Protein AF-A0ABD2MH07-F1 (afdb_monomer)

Nearest PDB structures (foldseek):
  4yvq-assembly1_A-2  TM=5.533E-01  e=3.597E-01  Arabidopsis thaliana

Secondary structure (DSSP, 8-state):
---SHHHHHHHHHHHHHHHHHHHHHHHHGGG--HHHHHHHHHHHHHHHHHHHHHHHHHTS------B---PPPPP---SSHHHHHHHHHHHHHHHHHHHHHTTBPP-TTS-------S-TT------S-EEETTEEE-TT--THHHHHHHHHHHHHHHHHHHHHHTTS-HHHHHHH-

Radius of gyration: 25.13 Å; Cα contacts (8 Å, |Δi|>4): 94; chains: 1; bounding box: 77×39×54 Å

pLDDT: mean 71.83, std 14.76, range [34.78, 92.38]

Structure (mmCIF, N/CA/C/O backbone):
data_AF-A0ABD2MH07-F1
#
_entry.id   AF-A0ABD2MH07-F1
#
loop_
_atom_site.group_PDB
_atom_site.id
_atom_site.type_symbol
_atom_site.label_atom_id
_atom_site.label_alt_id
_atom_site.label_comp_id
_atom_site.label_asym_id
_atom_site.label_entity_id
_atom_site.label_seq_id
_atom_site.pdbx_PDB_ins_code
_atom_site.Cartn_x
_atom_site.Cartn_y
_atom_site.Cartn_z
_atom_site.occupancy
_atom_site.B_iso_or_equiv
_atom_site.auth_seq_id
_atom_site.auth_comp_id
_atom_site.auth_asym_id
_atom_site.auth_atom_id
_atom_site.pdbx_PDB_model_num
ATOM 1 N N . MET A 1 1 ? 45.585 -10.584 -4.799 1.00 37.97 1 MET A N 1
ATOM 2 C CA . MET A 1 1 ? 45.114 -9.178 -4.789 1.00 37.97 1 MET A CA 1
ATOM 3 C C . MET A 1 1 ? 43.695 -9.081 -4.204 1.00 37.97 1 MET A C 1
ATOM 5 O O . MET A 1 1 ? 42.749 -8.819 -4.929 1.00 37.97 1 MET A O 1
ATOM 9 N N . GLN A 1 2 ? 43.514 -9.309 -2.897 1.00 37.41 2 GLN A N 1
ATOM 10 C CA . GLN A 1 2 ? 42.199 -9.257 -2.230 1.00 37.41 2 GLN A CA 1
ATOM 11 C C . GLN A 1 2 ? 42.256 -8.316 -1.019 1.00 37.41 2 GLN A C 1
ATOM 13 O O . GLN A 1 2 ? 42.339 -8.758 0.122 1.00 37.41 2 GLN A O 1
ATOM 18 N N . LYS A 1 3 ? 42.275 -6.997 -1.247 1.00 40.50 3 LYS A N 1
ATOM 19 C CA . LYS A 1 3 ? 42.169 -6.022 -0.142 1.00 40.50 3 LYS A CA 1
ATOM 20 C C . LYS A 1 3 ? 41.460 -4.714 -0.507 1.00 40.50 3 LYS A C 1
ATOM 22 O O . LYS A 1 3 ? 41.656 -3.711 0.164 1.00 40.50 3 LYS A O 1
ATOM 27 N N . GLN A 1 4 ? 40.619 -4.721 -1.545 1.00 34.78 4 GLN A N 1
ATOM 28 C CA . GLN A 1 4 ? 39.936 -3.506 -2.022 1.00 34.78 4 GLN A CA 1
ATOM 29 C C . GLN A 1 4 ? 38.402 -3.547 -1.872 1.00 34.78 4 GLN A C 1
ATOM 31 O O . GLN A 1 4 ? 37.761 -2.504 -1.891 1.00 34.78 4 GLN A O 1
ATOM 36 N N . ALA A 1 5 ? 37.803 -4.719 -1.607 1.00 43.06 5 ALA A N 1
ATOM 37 C CA . ALA A 1 5 ? 36.346 -4.876 -1.475 1.00 43.06 5 ALA A CA 1
ATOM 38 C C . ALA A 1 5 ? 35.774 -4.565 -0.073 1.00 43.06 5 ALA A C 1
ATOM 40 O O . ALA A 1 5 ? 34.561 -4.421 0.066 1.00 43.06 5 ALA A O 1
ATOM 41 N N . SER A 1 6 ? 36.607 -4.459 0.972 1.00 47.00 6 SER A N 1
ATOM 42 C CA . SER A 1 6 ? 36.137 -4.084 2.322 1.00 47.00 6 SER A CA 1
ATOM 43 C C . SER A 1 6 ? 36.009 -2.571 2.516 1.00 47.00 6 SER A C 1
ATOM 45 O O . SER A 1 6 ? 35.229 -2.134 3.356 1.00 47.00 6 SER A O 1
ATOM 47 N N . SER A 1 7 ? 36.730 -1.767 1.727 1.00 50.78 7 SER A N 1
ATOM 48 C CA . SER A 1 7 ? 36.723 -0.303 1.851 1.00 50.78 7 SER A CA 1
ATOM 49 C C . SER A 1 7 ? 35.447 0.329 1.276 1.00 50.78 7 SER A C 1
ATOM 51 O O . SER A 1 7 ? 34.904 1.252 1.875 1.00 50.78 7 SER A O 1
ATOM 53 N N . SER A 1 8 ? 34.895 -0.212 0.183 1.00 60.81 8 SER A N 1
ATOM 54 C CA . SER A 1 8 ? 33.653 0.290 -0.428 1.00 60.81 8 SER A CA 1
ATOM 55 C C . SER A 1 8 ? 32.396 -0.057 0.379 1.00 60.81 8 SER A C 1
ATOM 57 O O . SER A 1 8 ? 31.489 0.762 0.484 1.00 60.81 8 SER A O 1
ATOM 59 N N . LYS A 1 9 ? 32.353 -1.240 1.005 1.00 64.31 9 LYS A N 1
ATOM 60 C CA . LYS A 1 9 ? 31.200 -1.694 1.806 1.00 64.31 9 LYS A CA 1
ATOM 61 C C . LYS A 1 9 ? 30.994 -0.834 3.052 1.00 64.31 9 LYS A C 1
ATOM 63 O O . LYS A 1 9 ? 29.887 -0.369 3.300 1.00 64.31 9 LYS A O 1
ATOM 68 N N . ALA A 1 10 ? 32.069 -0.586 3.801 1.00 64.81 10 ALA A N 1
ATOM 69 C CA . ALA A 1 10 ? 32.032 0.278 4.980 1.00 64.81 10 ALA A CA 1
ATOM 70 C C . ALA A 1 10 ? 31.662 1.726 4.616 1.00 64.81 10 ALA A C 1
ATOM 72 O O . ALA A 1 10 ? 30.908 2.375 5.338 1.00 64.81 10 ALA A O 1
ATOM 73 N N . LEU A 1 11 ? 32.132 2.202 3.457 1.00 68.94 11 LEU A N 1
ATOM 74 C CA . LEU A 1 11 ? 31.811 3.532 2.944 1.00 68.94 11 LEU A CA 1
ATOM 75 C C . LEU A 1 11 ? 30.308 3.704 2.681 1.00 68.94 11 LEU A C 1
ATOM 77 O O . LEU A 1 11 ? 29.743 4.741 3.019 1.00 68.94 11 LEU A O 1
ATOM 81 N N . TRP A 1 12 ? 29.647 2.707 2.086 1.00 67.75 12 TRP A N 1
ATOM 82 C CA . TRP A 1 12 ? 28.212 2.787 1.786 1.00 67.75 12 TRP A CA 1
ATOM 83 C C . TRP A 1 12 ? 27.340 2.663 3.030 1.00 67.75 12 TRP A C 1
ATOM 85 O O . TRP A 1 12 ? 26.340 3.368 3.121 1.00 67.75 12 TRP A O 1
ATOM 95 N N . ILE A 1 13 ? 27.747 1.830 3.996 1.00 69.06 13 ILE A N 1
ATOM 96 C CA . ILE A 1 13 ? 27.079 1.736 5.301 1.00 69.06 13 ILE A CA 1
ATOM 97 C C . ILE A 1 13 ? 27.043 3.123 5.943 1.00 69.06 13 ILE A C 1
ATOM 99 O O . ILE A 1 13 ? 25.965 3.637 6.215 1.00 69.06 13 ILE A O 1
ATOM 103 N N . TYR A 1 14 ? 28.196 3.787 6.042 1.00 70.94 14 TYR A N 1
ATOM 104 C CA . TYR A 1 14 ? 28.281 5.132 6.611 1.00 70.94 14 TYR A CA 1
ATOM 105 C C . TYR A 1 14 ? 27.480 6.180 5.818 1.00 70.94 14 TYR A C 1
ATOM 107 O O . TYR A 1 14 ? 26.858 7.071 6.397 1.00 70.94 14 TYR A O 1
ATOM 115 N N . LYS A 1 15 ? 27.471 6.070 4.482 1.00 82.56 15 LYS A N 1
ATOM 116 C CA . LYS A 1 15 ? 26.771 7.009 3.590 1.00 82.56 15 LYS A CA 1
ATOM 117 C C . LYS A 1 15 ? 25.242 6.908 3.681 1.00 82.56 15 LYS A C 1
ATOM 119 O O . LYS A 1 15 ? 24.571 7.889 3.383 1.00 82.56 15 LYS A O 1
ATOM 124 N N . ILE A 1 16 ? 24.703 5.751 4.069 1.00 82.44 16 ILE A N 1
ATOM 125 C CA . ILE A 1 16 ? 23.255 5.499 4.189 1.00 82.44 16 ILE A CA 1
ATOM 126 C C . ILE A 1 16 ? 22.783 5.631 5.642 1.00 82.44 16 ILE A C 1
ATOM 128 O O . ILE A 1 16 ? 21.688 6.127 5.889 1.00 82.44 16 ILE A O 1
ATOM 132 N N . GLU A 1 17 ? 23.611 5.229 6.605 1.00 83.00 17 GLU A N 1
ATOM 133 C CA . GLU A 1 17 ? 23.288 5.267 8.033 1.00 83.00 17 GLU A CA 1
ATOM 134 C C . GLU A 1 17 ? 22.998 6.690 8.522 1.00 83.00 17 GLU A C 1
ATOM 136 O O . GLU A 1 17 ? 21.993 6.913 9.191 1.00 83.00 17 GLU A O 1
ATOM 141 N N . LYS A 1 18 ? 23.822 7.670 8.130 1.00 83.75 18 LYS A N 1
ATOM 142 C CA . LYS A 1 18 ? 23.646 9.071 8.540 1.00 83.75 18 LYS A CA 1
ATOM 143 C C . LYS A 1 18 ? 22.309 9.696 8.124 1.00 83.75 18 LYS A C 1
ATOM 145 O O . LYS A 1 18 ? 21.582 10.118 9.018 1.00 83.75 18 LYS A O 1
ATOM 150 N N . PRO A 1 19 ? 21.949 9.745 6.827 1.00 88.25 19 PRO A N 1
ATOM 151 C CA . PRO A 1 19 ? 20.682 10.351 6.419 1.00 88.25 19 PRO A CA 1
ATOM 152 C C . PRO A 1 19 ? 19.470 9.581 6.957 1.00 88.25 19 PRO A C 1
ATOM 154 O O . PRO A 1 19 ? 18.409 10.164 7.153 1.00 88.25 19 PRO A O 1
ATOM 157 N N . PHE A 1 20 ? 19.612 8.277 7.216 1.00 86.75 20 PHE A N 1
ATOM 158 C CA . PHE A 1 20 ? 18.555 7.484 7.833 1.00 86.75 20 PHE A CA 1
ATOM 159 C C . PHE A 1 20 ? 18.329 7.871 9.299 1.00 86.75 20 PHE A C 1
ATOM 161 O O . PHE A 1 20 ? 17.191 8.120 9.687 1.00 86.75 20 PHE A O 1
ATOM 168 N N . LEU A 1 21 ? 19.392 7.954 10.103 1.00 86.38 21 LEU A N 1
ATOM 169 C CA . LEU A 1 21 ? 19.280 8.354 11.508 1.00 86.38 21 LEU A CA 1
ATOM 170 C C . LEU A 1 21 ? 18.780 9.794 11.647 1.00 86.38 21 LEU A C 1
ATOM 172 O O . LEU A 1 21 ? 17.901 10.040 12.462 1.00 86.38 21 LEU A O 1
ATOM 176 N N . GLU A 1 22 ? 19.246 10.707 10.795 1.00 88.62 22 GLU A N 1
ATOM 177 C CA . GLU A 1 22 ? 18.773 12.097 10.754 1.00 88.62 22 GLU A CA 1
ATOM 178 C C . GLU A 1 22 ? 17.274 12.187 10.411 1.00 88.62 22 GLU A C 1
ATOM 180 O O . GLU A 1 22 ? 16.519 12.930 11.043 1.00 88.62 22 GLU A O 1
ATOM 185 N N . ALA A 1 23 ? 16.804 11.381 9.452 1.00 88.06 23 ALA A N 1
ATOM 186 C CA . ALA A 1 23 ? 15.383 11.309 9.115 1.00 88.06 23 ALA A CA 1
ATOM 187 C C . ALA A 1 23 ? 14.541 10.741 10.272 1.00 88.06 23 ALA A C 1
ATOM 189 O O . ALA A 1 23 ? 13.434 11.220 10.531 1.00 88.06 23 ALA A O 1
ATOM 190 N N . VAL A 1 24 ? 15.058 9.735 10.981 1.00 87.69 24 VAL A N 1
ATOM 191 C CA . VAL A 1 24 ? 14.401 9.130 12.150 1.00 87.69 24 VAL A CA 1
ATOM 192 C C . VAL A 1 24 ? 14.344 10.124 13.311 1.00 87.69 24 VAL A C 1
ATOM 194 O O . VAL A 1 24 ? 13.278 10.302 13.896 1.00 87.69 24 VAL A O 1
ATOM 197 N N . GLU A 1 25 ? 15.440 10.819 13.602 1.00 89.94 25 GLU A N 1
ATOM 198 C CA . GLU A 1 25 ? 15.510 11.865 14.626 1.00 89.94 25 GLU A CA 1
ATOM 199 C C . GLU A 1 25 ? 14.514 12.994 14.333 1.00 89.94 25 GLU A C 1
ATOM 201 O O . GLU A 1 25 ? 13.696 13.334 15.186 1.00 89.94 25 GLU A O 1
ATOM 206 N N . THR A 1 26 ? 14.476 13.477 13.087 1.00 89.12 26 THR A N 1
ATOM 207 C CA . THR A 1 26 ? 13.513 14.503 12.648 1.00 89.12 26 THR A CA 1
ATOM 208 C C . THR A 1 26 ? 12.059 14.036 12.797 1.00 89.12 26 THR A C 1
ATOM 210 O O . THR A 1 26 ? 11.182 14.823 13.145 1.00 89.12 26 THR A O 1
ATOM 213 N N . THR A 1 27 ? 11.783 12.753 12.545 1.00 89.12 27 THR A N 1
ATOM 214 C CA . THR A 1 27 ? 10.419 12.198 12.603 1.00 89.12 27 THR A CA 1
ATOM 215 C C . THR A 1 27 ? 9.952 11.946 14.037 1.00 89.12 27 THR A C 1
ATOM 217 O O . THR A 1 27 ? 8.767 12.098 14.338 1.00 89.12 27 THR A O 1
ATOM 220 N N . LEU A 1 28 ? 10.859 11.528 14.923 1.00 85.56 28 LEU A N 1
ATOM 221 C CA . LEU A 1 28 ? 10.535 11.204 16.312 1.00 85.56 28 LEU A CA 1
ATOM 222 C C . LEU A 1 28 ? 10.653 12.404 17.261 1.00 85.56 28 LEU A C 1
ATOM 224 O O . LEU A 1 28 ? 9.995 12.377 18.306 1.00 85.56 28 LEU A O 1
ATOM 228 N N . GLY A 1 29 ? 11.419 13.443 16.911 1.00 86.88 29 GLY A N 1
ATOM 229 C CA . GLY A 1 29 ? 11.591 14.656 17.717 1.00 86.88 29 GLY A CA 1
ATOM 230 C C . GLY A 1 29 ? 11.952 14.323 19.167 1.00 86.88 29 GLY A C 1
ATOM 231 O O . GLY A 1 29 ? 12.871 13.549 19.420 1.00 86.88 29 GLY A O 1
ATOM 232 N N . ASP A 1 30 ? 11.152 14.804 20.122 1.00 84.88 30 ASP A N 1
ATOM 233 C CA . ASP A 1 30 ? 11.336 14.574 21.568 1.00 84.88 30 ASP A CA 1
ATOM 234 C C . ASP A 1 30 ? 11.283 13.092 22.001 1.00 84.88 30 ASP A C 1
ATOM 236 O O . ASP A 1 30 ? 11.628 12.753 23.134 1.00 84.88 30 ASP A O 1
ATOM 240 N N . ARG A 1 31 ? 10.831 12.180 21.127 1.00 83.69 31 ARG A N 1
ATOM 241 C CA . ARG A 1 31 ? 10.813 10.725 21.386 1.00 83.69 31 ARG A CA 1
ATOM 242 C C . ARG A 1 31 ? 12.122 10.039 21.000 1.00 83.69 31 ARG A C 1
ATOM 244 O O . ARG A 1 31 ? 12.270 8.835 21.235 1.00 83.69 31 ARG A O 1
ATOM 251 N N . TYR A 1 32 ? 13.048 10.770 20.387 1.00 87.81 32 TYR A N 1
ATOM 252 C CA . TYR A 1 32 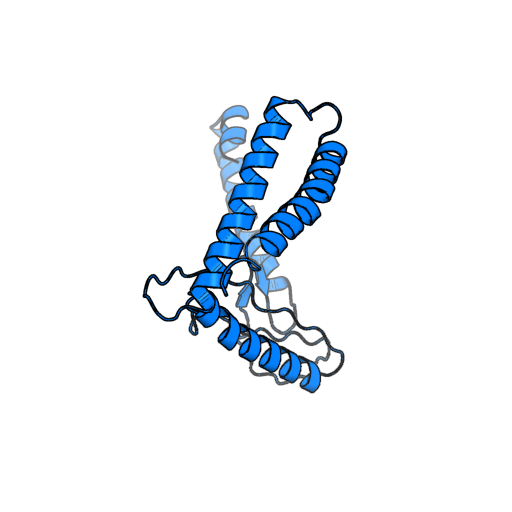? 14.366 10.265 20.048 1.00 87.81 32 TYR A CA 1
ATOM 253 C C . TYR A 1 32 ? 15.241 10.246 21.306 1.00 87.81 32 TYR A C 1
ATOM 255 O O . TYR A 1 32 ? 15.688 11.271 21.808 1.00 87.81 32 TYR A O 1
ATOM 263 N N . THR A 1 33 ? 15.434 9.050 21.857 1.00 90.75 33 THR A N 1
ATOM 264 C CA . THR A 1 33 ? 16.284 8.810 23.031 1.00 90.75 33 THR A CA 1
ATOM 265 C C . THR A 1 33 ? 17.503 7.990 22.625 1.00 90.75 33 THR A C 1
ATOM 267 O O . THR A 1 33 ? 17.463 7.279 21.623 1.00 90.75 33 THR A O 1
ATOM 270 N N . GLU A 1 34 ? 18.566 8.009 23.428 1.00 87.75 34 GLU A N 1
ATOM 271 C CA . GLU A 1 34 ? 19.791 7.230 23.173 1.00 87.75 34 GLU A CA 1
ATOM 272 C C . GLU A 1 34 ? 19.510 5.721 23.002 1.00 87.75 34 GLU A C 1
ATOM 274 O O . GLU A 1 34 ? 20.106 5.038 22.167 1.00 87.75 34 GLU A O 1
ATOM 279 N N . ASN A 1 35 ? 18.528 5.192 23.740 1.00 87.81 35 ASN A N 1
ATOM 280 C CA . ASN A 1 35 ? 18.080 3.809 23.583 1.00 87.81 35 ASN A CA 1
ATOM 281 C C . ASN A 1 35 ? 17.437 3.564 22.205 1.00 87.81 35 ASN A C 1
ATOM 283 O O . ASN A 1 35 ? 17.704 2.556 21.553 1.00 87.81 35 ASN A O 1
ATOM 287 N N . VAL A 1 36 ? 16.607 4.503 21.748 1.00 86.25 36 VAL A N 1
ATOM 288 C CA . VAL A 1 36 ? 15.950 4.447 20.437 1.00 86.25 36 VAL A CA 1
ATOM 289 C C . VAL A 1 36 ? 16.982 4.564 19.312 1.00 86.25 36 VAL A C 1
ATOM 291 O O . VAL A 1 36 ? 16.944 3.770 18.372 1.00 86.25 36 VAL A O 1
ATOM 294 N N . GLU A 1 37 ? 17.956 5.465 19.439 1.00 87.69 37 GLU A N 1
ATOM 295 C CA . GLU A 1 37 ? 19.089 5.584 18.515 1.00 87.69 37 GLU A CA 1
ATOM 296 C C . GLU A 1 37 ? 19.856 4.259 18.379 1.00 87.69 37 GLU A C 1
ATOM 298 O O . GLU A 1 37 ? 20.105 3.793 17.263 1.00 87.69 37 GLU A O 1
ATOM 303 N N . ASN A 1 38 ? 20.182 3.606 19.499 1.00 89.06 38 ASN A N 1
ATOM 304 C CA . ASN A 1 38 ? 20.874 2.316 19.483 1.00 89.06 38 ASN A CA 1
ATOM 305 C C . ASN A 1 38 ? 20.059 1.222 18.775 1.00 89.06 38 ASN A C 1
ATOM 307 O O . ASN A 1 38 ? 20.623 0.445 17.998 1.00 89.06 38 ASN A O 1
ATOM 311 N N . ILE A 1 39 ? 18.736 1.181 18.971 1.00 89.81 39 ILE A N 1
ATOM 312 C CA . ILE A 1 39 ? 17.848 0.240 18.267 1.00 89.81 39 ILE A CA 1
ATOM 313 C C . ILE A 1 39 ? 17.884 0.493 16.754 1.00 89.81 39 ILE A C 1
ATOM 315 O O . ILE A 1 39 ? 18.023 -0.453 15.969 1.00 89.81 39 ILE A O 1
ATOM 319 N N . TYR A 1 40 ? 17.801 1.753 16.323 1.00 89.25 40 TYR A N 1
ATOM 320 C CA . TYR A 1 40 ? 17.821 2.091 14.899 1.00 89.25 40 TYR A CA 1
ATOM 321 C C . TYR A 1 40 ? 19.180 1.828 14.247 1.00 89.25 40 TYR A C 1
ATOM 323 O O . TYR A 1 40 ? 19.200 1.311 13.129 1.00 89.25 40 TYR A O 1
ATOM 331 N N . LYS A 1 41 ? 20.296 2.055 14.951 1.00 88.00 41 LYS A N 1
ATOM 332 C CA . LYS A 1 41 ? 21.649 1.666 14.503 1.00 88.00 41 LYS A CA 1
ATOM 333 C C . LYS A 1 41 ? 21.777 0.159 14.275 1.00 88.00 41 LYS A C 1
ATOM 335 O O . LYS A 1 41 ? 22.301 -0.278 13.249 1.00 88.00 41 LYS A O 1
ATOM 340 N N . ILE A 1 42 ? 21.259 -0.658 15.195 1.00 87.44 42 ILE A N 1
ATOM 341 C CA . ILE A 1 42 ? 21.248 -2.122 15.033 1.00 87.44 42 ILE A CA 1
ATOM 342 C C . ILE A 1 42 ? 20.368 -2.518 13.839 1.00 87.44 42 ILE A C 1
ATOM 344 O O . ILE A 1 42 ? 20.763 -3.351 13.022 1.00 87.44 42 ILE A O 1
ATOM 348 N N . THR A 1 43 ? 19.202 -1.885 13.707 1.00 87.50 43 THR A N 1
ATOM 349 C CA . THR A 1 43 ? 18.222 -2.185 12.656 1.00 87.50 43 THR A CA 1
ATOM 350 C C . THR A 1 43 ? 18.760 -1.859 11.264 1.00 87.50 43 THR A C 1
ATOM 352 O O . THR A 1 43 ? 18.720 -2.714 10.378 1.00 87.50 43 THR A O 1
ATOM 355 N N . ILE A 1 44 ? 19.319 -0.662 11.058 1.00 87.06 44 ILE A N 1
ATOM 356 C CA . ILE A 1 44 ? 19.865 -0.261 9.755 1.00 87.06 44 ILE A CA 1
ATOM 357 C C . ILE A 1 44 ? 21.058 -1.133 9.359 1.00 87.06 44 ILE A C 1
ATOM 359 O O . ILE A 1 44 ? 21.147 -1.575 8.211 1.00 87.06 44 ILE A O 1
ATOM 363 N N . LYS A 1 45 ? 21.924 -1.480 10.320 1.00 84.69 45 LYS A N 1
ATOM 364 C CA . LYS A 1 45 ? 23.035 -2.408 10.097 1.00 84.69 45 LYS A CA 1
ATOM 365 C C . LYS A 1 45 ? 22.533 -3.792 9.683 1.00 84.69 45 LYS A C 1
ATOM 367 O O . LYS A 1 45 ? 23.023 -4.339 8.699 1.00 84.69 45 LYS A O 1
ATOM 372 N N . PHE A 1 46 ? 21.530 -4.331 10.376 1.00 85.62 46 PHE A N 1
ATOM 373 C CA . PHE A 1 46 ? 20.925 -5.621 10.038 1.00 85.62 46 PHE A CA 1
ATOM 374 C C . PHE A 1 46 ? 20.306 -5.625 8.632 1.00 85.62 46 PHE A C 1
ATOM 376 O O . PHE A 1 46 ? 20.530 -6.563 7.862 1.00 85.62 46 PHE A O 1
ATOM 383 N N . ILE A 1 47 ? 19.571 -4.569 8.267 1.00 85.94 47 ILE A N 1
ATOM 384 C CA . ILE A 1 47 ? 18.964 -4.425 6.936 1.00 85.94 47 ILE A CA 1
ATOM 385 C C . ILE A 1 47 ? 20.051 -4.389 5.856 1.00 85.94 47 ILE A C 1
ATOM 387 O O . ILE A 1 47 ? 19.993 -5.167 4.903 1.00 85.94 47 ILE A O 1
ATOM 391 N N . ILE A 1 48 ? 21.073 -3.542 6.014 1.00 82.81 48 ILE A N 1
ATOM 392 C CA . ILE A 1 48 ? 22.149 -3.407 5.022 1.00 82.81 48 ILE A CA 1
ATOM 393 C C . ILE A 1 48 ? 22.963 -4.702 4.913 1.00 82.81 48 ILE A C 1
ATOM 395 O O . ILE A 1 48 ? 23.266 -5.142 3.805 1.00 82.81 48 ILE A O 1
ATOM 399 N N . GLU A 1 49 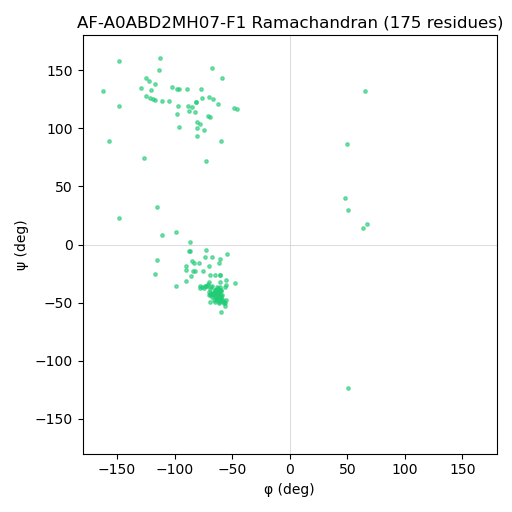? 23.280 -5.360 6.029 1.00 80.50 49 GLU A N 1
ATOM 400 C CA . GLU A 1 49 ? 23.955 -6.661 6.004 1.00 80.50 49 GLU A CA 1
ATOM 401 C C . GLU A 1 49 ? 23.124 -7.723 5.285 1.00 80.50 49 GLU A C 1
ATOM 403 O O . GLU A 1 49 ? 23.678 -8.506 4.514 1.00 80.50 49 GLU A O 1
ATOM 408 N N . THR A 1 50 ? 21.809 -7.743 5.501 1.00 81.44 50 THR A N 1
ATOM 409 C CA . THR A 1 50 ? 20.897 -8.676 4.827 1.00 81.44 50 THR A CA 1
ATOM 410 C C . THR A 1 50 ? 20.849 -8.406 3.324 1.00 81.44 50 THR A C 1
ATOM 412 O O . THR A 1 50 ? 20.944 -9.347 2.537 1.00 81.44 50 THR A O 1
ATOM 415 N N . LEU A 1 51 ? 20.807 -7.137 2.910 1.00 79.31 51 LEU A N 1
ATOM 416 C CA . LEU A 1 51 ? 20.860 -6.742 1.499 1.00 79.31 51 LEU A CA 1
ATOM 417 C C . LEU A 1 51 ? 22.197 -7.109 0.847 1.00 79.31 51 LEU A C 1
ATOM 419 O O . LEU A 1 51 ? 22.215 -7.641 -0.259 1.00 79.31 51 LEU A O 1
ATOM 423 N N . ILE A 1 52 ? 23.321 -6.885 1.532 1.00 76.19 52 ILE A N 1
ATOM 424 C CA . ILE A 1 52 ? 24.654 -7.246 1.028 1.00 76.19 52 ILE A CA 1
ATOM 425 C C . ILE A 1 52 ? 24.806 -8.768 0.941 1.00 76.19 52 ILE A C 1
ATOM 427 O O . ILE A 1 52 ? 25.362 -9.269 -0.038 1.00 76.19 52 ILE A O 1
ATOM 431 N N . LYS A 1 53 ? 24.332 -9.514 1.945 1.00 77.38 53 LYS A N 1
ATOM 432 C CA . LYS A 1 53 ? 24.304 -10.985 1.919 1.00 77.38 53 LYS A CA 1
ATOM 433 C C . LYS A 1 53 ? 23.458 -11.476 0.744 1.00 77.38 53 LYS A C 1
ATOM 435 O O . LYS A 1 53 ? 23.944 -12.298 -0.024 1.00 77.38 53 LYS A O 1
ATOM 440 N N . GLY A 1 54 ? 22.269 -10.907 0.546 1.00 69.62 54 GLY A N 1
ATOM 441 C CA . GLY A 1 54 ? 21.414 -11.181 -0.612 1.00 69.62 54 GLY A CA 1
ATOM 442 C C . GLY A 1 54 ? 22.112 -10.899 -1.946 1.00 69.62 54 GLY A C 1
ATOM 443 O O . GLY A 1 54 ? 22.189 -11.785 -2.790 1.00 69.62 54 GLY A O 1
ATOM 444 N N . TYR A 1 55 ? 22.714 -9.717 -2.105 1.00 70.25 55 TYR A N 1
ATOM 445 C CA . TYR A 1 55 ? 23.429 -9.317 -3.323 1.00 70.25 55 TYR A CA 1
ATOM 446 C C . TYR A 1 55 ? 24.635 -10.213 -3.637 1.00 70.25 55 TYR A C 1
ATOM 448 O O . TYR A 1 55 ? 24.868 -10.577 -4.785 1.00 70.25 55 TYR A O 1
ATOM 456 N N . ASN A 1 56 ? 25.425 -10.589 -2.629 1.00 73.75 56 ASN A N 1
ATOM 457 C CA . ASN A 1 56 ? 26.570 -11.472 -2.856 1.00 73.75 56 ASN A CA 1
ATOM 458 C C . ASN A 1 56 ? 26.126 -12.912 -3.151 1.00 73.75 56 ASN A C 1
ATOM 460 O O . ASN A 1 56 ? 26.740 -13.558 -3.994 1.00 73.75 56 ASN A O 1
ATOM 464 N N . ASN A 1 57 ? 25.054 -13.392 -2.511 1.00 65.38 57 ASN A N 1
ATOM 465 C CA . ASN A 1 57 ? 24.486 -14.715 -2.779 1.00 65.38 57 ASN A CA 1
ATOM 466 C C . ASN A 1 57 ? 23.871 -14.800 -4.186 1.00 65.38 57 ASN A C 1
ATOM 468 O O . ASN A 1 57 ? 24.028 -15.823 -4.848 1.00 65.38 57 ASN A O 1
ATOM 472 N N . ALA A 1 58 ? 23.258 -13.717 -4.677 1.00 56.06 58 ALA A N 1
ATOM 473 C CA . ALA A 1 58 ? 22.777 -13.594 -6.057 1.00 56.06 58 ALA A CA 1
ATOM 474 C C . ALA A 1 58 ? 23.891 -13.831 -7.092 1.00 56.06 58 ALA A C 1
ATOM 476 O O . ALA A 1 58 ? 23.673 -14.459 -8.125 1.00 56.06 58 ALA A O 1
ATOM 477 N N . ASN A 1 59 ? 25.109 -13.380 -6.780 1.00 53.41 59 ASN A N 1
ATOM 478 C CA . ASN A 1 59 ? 26.284 -13.527 -7.639 1.00 53.41 59 ASN A CA 1
ATOM 479 C C . ASN A 1 59 ? 27.027 -14.868 -7.446 1.00 53.41 59 ASN A C 1
ATOM 481 O O . ASN A 1 59 ? 27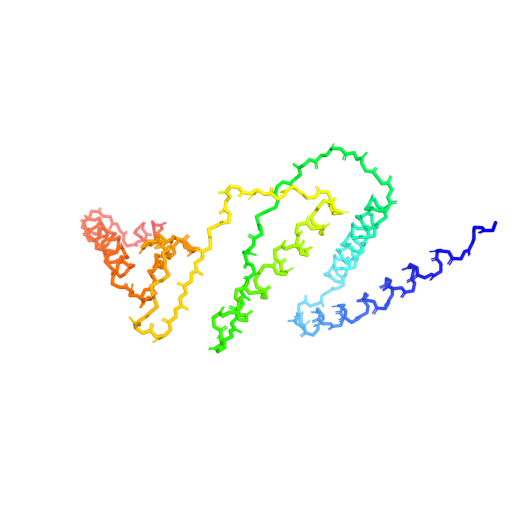.986 -15.125 -8.171 1.00 53.41 59 ASN A O 1
ATOM 485 N N . ALA A 1 60 ? 26.628 -15.706 -6.477 1.00 54.44 60 ALA A N 1
ATOM 486 C CA . ALA A 1 60 ? 27.355 -16.916 -6.063 1.00 54.44 60 ALA A CA 1
ATOM 487 C C . ALA A 1 60 ? 26.664 -18.249 -6.422 1.00 54.44 60 ALA A C 1
ATOM 489 O O . ALA A 1 60 ? 27.171 -19.304 -6.053 1.00 54.44 60 ALA A O 1
ATOM 490 N N . THR A 1 61 ? 25.584 -18.224 -7.212 1.00 47.03 61 THR A N 1
ATOM 491 C CA . THR A 1 61 ? 24.811 -19.389 -7.704 1.00 47.03 61 THR A CA 1
ATOM 492 C C . THR A 1 61 ? 24.066 -20.235 -6.658 1.00 47.03 61 THR A C 1
ATOM 494 O O . THR A 1 61 ? 24.619 -20.726 -5.683 1.00 47.03 61 THR A O 1
ATOM 497 N N . THR A 1 62 ? 22.792 -20.494 -6.978 1.00 49.75 62 THR A N 1
ATOM 498 C CA . THR A 1 62 ? 22.105 -21.789 -6.827 1.00 49.75 62 THR A CA 1
ATOM 499 C C . THR A 1 62 ? 22.226 -22.478 -5.468 1.00 49.75 62 THR A C 1
ATOM 501 O O . THR A 1 62 ? 23.015 -23.400 -5.298 1.00 49.75 62 THR A O 1
ATOM 504 N N . THR A 1 63 ? 21.353 -22.152 -4.515 1.00 38.72 63 THR A N 1
ATOM 505 C CA . THR A 1 63 ? 20.9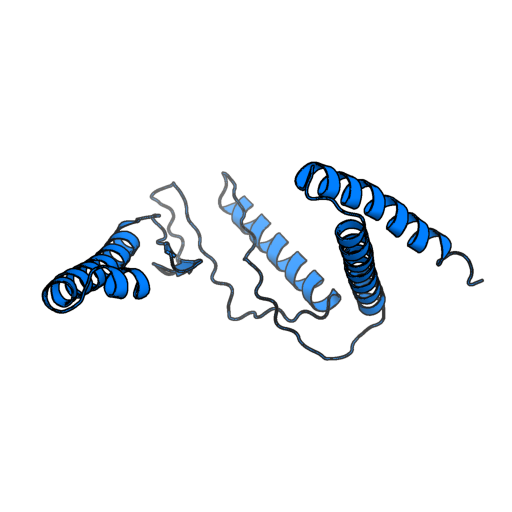15 -23.144 -3.518 1.00 38.72 63 THR A CA 1
ATOM 506 C C . THR A 1 63 ? 19.482 -22.853 -3.092 1.00 38.72 63 THR A C 1
ATOM 508 O O . THR A 1 63 ? 19.164 -21.778 -2.588 1.00 38.72 63 THR A O 1
ATOM 511 N N . SER A 1 64 ? 18.626 -23.842 -3.350 1.00 43.91 64 SER A N 1
ATOM 512 C CA . SER A 1 64 ? 17.215 -23.923 -2.996 1.00 43.91 64 SER A CA 1
ATOM 513 C C . SER A 1 64 ? 16.947 -23.520 -1.552 1.00 43.91 64 SER A C 1
ATOM 515 O O . SER A 1 64 ? 17.365 -24.214 -0.635 1.00 43.91 64 SER A O 1
ATOM 517 N N . ASN A 1 65 ? 16.184 -22.445 -1.379 1.00 40.44 65 ASN A N 1
ATOM 518 C CA . ASN A 1 65 ? 15.228 -22.255 -0.291 1.00 40.44 65 ASN A CA 1
ATOM 519 C C . ASN A 1 65 ? 14.204 -21.229 -0.790 1.00 40.44 65 ASN A C 1
ATOM 521 O O . ASN A 1 65 ? 14.399 -20.022 -0.683 1.00 40.44 65 ASN A O 1
ATOM 525 N N . SER A 1 66 ? 13.142 -21.718 -1.434 1.00 39.00 66 SER A N 1
ATOM 526 C CA . SER A 1 66 ? 12.137 -20.884 -2.093 1.00 39.00 66 SER A CA 1
ATOM 527 C C . SER A 1 66 ? 11.226 -20.207 -1.068 1.00 39.00 66 SER A C 1
ATOM 529 O O . SER A 1 66 ? 10.263 -20.809 -0.586 1.00 39.00 66 SER A O 1
ATOM 531 N N . PHE A 1 67 ? 11.506 -18.944 -0.755 1.00 40.41 67 PHE A N 1
ATOM 532 C CA . PHE A 1 67 ? 10.581 -18.084 -0.024 1.00 40.41 67 PHE A CA 1
ATOM 533 C C . PHE A 1 67 ? 9.651 -17.400 -1.036 1.00 40.41 67 PHE A C 1
ATOM 535 O O . PHE A 1 67 ? 10.092 -16.636 -1.895 1.00 40.41 67 PHE A O 1
ATOM 542 N N . PHE A 1 68 ? 8.354 -17.704 -0.982 1.00 39.31 68 PHE A N 1
ATOM 543 C CA . PHE A 1 68 ? 7.365 -17.077 -1.860 1.00 39.31 68 PHE A CA 1
ATOM 544 C C . PHE A 1 68 ? 6.984 -15.701 -1.308 1.00 39.31 68 PHE A C 1
ATOM 546 O O . PHE A 1 68 ? 6.228 -15.604 -0.342 1.00 39.31 68 PHE A O 1
ATOM 553 N N . PHE A 1 69 ? 7.469 -14.630 -1.936 1.00 40.88 69 PHE A N 1
ATOM 554 C CA . PHE A 1 69 ? 7.007 -13.276 -1.637 1.00 40.88 69 PHE A CA 1
ATOM 555 C C . PHE A 1 69 ? 5.808 -12.915 -2.524 1.00 40.88 69 PHE A C 1
ATOM 557 O O . PHE A 1 69 ? 5.809 -13.158 -3.733 1.00 40.88 69 PHE A O 1
ATOM 564 N N . ARG A 1 70 ? 4.757 -12.335 -1.933 1.00 39.50 70 ARG A N 1
ATOM 565 C CA . ARG A 1 70 ? 3.596 -11.834 -2.679 1.00 39.50 70 ARG A CA 1
ATOM 566 C C . ARG A 1 70 ? 3.960 -10.470 -3.256 1.00 39.50 70 ARG A C 1
ATOM 568 O O . ARG A 1 70 ? 3.926 -9.476 -2.542 1.00 39.50 70 ARG A O 1
ATOM 575 N N . ILE A 1 71 ? 4.315 -10.426 -4.533 1.00 53.12 71 ILE A N 1
ATOM 576 C CA . ILE A 1 71 ? 4.529 -9.155 -5.225 1.00 53.12 71 ILE A CA 1
ATOM 577 C C . ILE A 1 71 ? 3.193 -8.513 -5.585 1.00 53.12 71 ILE A C 1
ATOM 579 O O . ILE A 1 71 ? 2.278 -9.174 -6.083 1.00 53.12 71 ILE A O 1
ATOM 583 N N . THR A 1 72 ? 3.080 -7.217 -5.318 1.00 53.56 72 THR A N 1
ATOM 584 C CA . THR A 1 72 ? 2.050 -6.382 -5.932 1.00 53.56 72 THR A CA 1
ATOM 585 C C . THR A 1 72 ? 2.371 -6.302 -7.427 1.00 53.56 72 THR A C 1
ATOM 587 O O . THR A 1 72 ? 3.511 -5.974 -7.763 1.00 53.56 72 THR A O 1
ATOM 590 N N . PRO A 1 73 ? 1.436 -6.649 -8.330 1.00 58.00 73 PRO A N 1
ATOM 591 C CA . PRO A 1 73 ? 1.686 -6.566 -9.764 1.00 58.00 73 PRO A CA 1
ATOM 592 C C . PRO A 1 73 ? 2.054 -5.124 -10.165 1.00 58.00 73 PRO A C 1
ATOM 594 O O . PRO A 1 73 ? 1.510 -4.180 -9.585 1.00 58.00 73 PRO A O 1
ATOM 597 N N . PRO A 1 74 ? 2.982 -4.936 -11.120 1.00 61.44 74 PRO A N 1
ATOM 598 C CA . PRO A 1 74 ? 3.399 -3.610 -11.559 1.00 61.44 74 PRO A CA 1
ATOM 599 C C . PRO A 1 74 ? 2.215 -2.853 -12.176 1.00 61.44 74 PRO A C 1
ATOM 601 O O . PRO A 1 74 ? 1.619 -3.304 -13.153 1.00 61.44 74 PRO A O 1
ATOM 604 N N . CYS A 1 75 ? 1.874 -1.695 -11.607 1.00 58.59 75 CYS A N 1
ATOM 605 C CA . CYS A 1 75 ? 0.865 -0.798 -12.166 1.00 58.59 75 CYS A CA 1
ATOM 606 C C . CYS A 1 75 ? 1.502 0.050 -13.276 1.00 58.59 75 CYS A C 1
ATOM 608 O O . CYS A 1 75 ? 2.467 0.770 -13.020 1.00 58.59 75 CYS A O 1
ATOM 610 N N . VAL A 1 76 ? 0.957 -0.012 -14.492 1.00 62.12 76 VAL A N 1
ATOM 611 C CA . VAL A 1 76 ? 1.390 0.805 -15.636 1.00 62.12 76 VAL A CA 1
ATOM 612 C C . VAL A 1 76 ? 0.205 1.637 -16.116 1.00 62.12 76 VAL A C 1
ATOM 614 O O . VAL A 1 76 ? -0.890 1.107 -16.285 1.00 62.12 76 VAL A O 1
ATOM 617 N N . ALA A 1 77 ? 0.424 2.932 -16.337 1.00 62.09 77 ALA A N 1
ATOM 618 C CA . ALA A 1 77 ? -0.569 3.844 -16.891 1.00 62.09 77 ALA A CA 1
ATOM 619 C C . ALA A 1 77 ? 0.009 4.527 -18.136 1.00 62.09 77 ALA A C 1
ATOM 621 O O . ALA A 1 77 ? 1.097 5.095 -18.071 1.00 62.09 77 ALA A O 1
ATOM 622 N N . ASP A 1 78 ? -0.717 4.471 -19.252 1.00 68.69 78 ASP A N 1
ATOM 623 C CA . ASP A 1 78 ? -0.376 5.171 -20.494 1.00 68.69 78 ASP A CA 1
ATOM 624 C C . ASP A 1 78 ? -1.666 5.560 -21.242 1.00 68.69 78 ASP A C 1
ATOM 626 O O . ASP A 1 78 ? -2.733 4.978 -21.029 1.00 68.69 78 ASP A O 1
ATOM 630 N N . HIS A 1 79 ? -1.580 6.562 -22.111 1.00 63.94 79 HIS A N 1
ATOM 631 C CA . HIS A 1 79 ? -2.656 7.003 -22.998 1.00 63.94 79 HIS A CA 1
ATOM 632 C C . HIS A 1 79 ? -2.870 6.048 -24.182 1.00 63.94 79 HIS A C 1
ATOM 634 O O . HIS A 1 79 ? -3.967 6.004 -24.751 1.00 63.94 79 HIS A O 1
ATOM 640 N N . SER A 1 80 ? -1.845 5.269 -24.541 1.00 72.06 80 SER A N 1
ATOM 641 C CA . SER A 1 80 ? -1.938 4.219 -25.555 1.00 72.06 80 SER A CA 1
ATOM 642 C C . SER A 1 80 ? -1.976 2.831 -24.916 1.00 72.06 80 SER A C 1
ATOM 644 O O . SER A 1 80 ? -1.057 2.443 -24.198 1.00 72.06 80 SER A O 1
ATOM 646 N N . LEU A 1 81 ? -3.023 2.056 -25.223 1.00 69.19 81 LEU A N 1
ATOM 647 C CA . LEU A 1 81 ? -3.174 0.679 -24.740 1.00 69.19 81 LEU A CA 1
ATOM 648 C C . LEU A 1 81 ? -2.004 -0.212 -25.187 1.00 69.19 81 LEU A C 1
ATOM 650 O O . LEU A 1 81 ? -1.509 -1.000 -24.389 1.00 69.19 81 LEU A O 1
ATOM 654 N N . ASP A 1 82 ? -1.530 -0.040 -26.425 1.00 73.44 82 ASP A N 1
ATOM 655 C CA . ASP A 1 82 ? -0.392 -0.793 -26.972 1.00 73.44 82 ASP A CA 1
ATOM 656 C C . ASP A 1 82 ? 0.889 -0.526 -26.172 1.00 73.44 82 ASP A C 1
ATOM 658 O O . ASP A 1 82 ? 1.606 -1.445 -25.778 1.00 73.44 82 ASP A O 1
ATOM 662 N N . VAL A 1 83 ? 1.140 0.743 -25.841 1.00 74.38 83 VAL A N 1
ATOM 663 C CA . VAL A 1 83 ? 2.324 1.131 -25.069 1.00 74.38 83 VAL A CA 1
ATOM 664 C C . VAL A 1 83 ? 2.210 0.633 -23.628 1.00 74.38 83 VAL A C 1
ATOM 666 O O . VAL A 1 83 ? 3.167 0.054 -23.115 1.00 74.38 83 VAL A O 1
ATOM 669 N N . ALA A 1 84 ? 1.034 0.749 -23.001 1.00 72.00 84 ALA A N 1
ATOM 670 C CA . ALA A 1 84 ? 0.795 0.228 -21.655 1.00 72.00 84 ALA A CA 1
ATOM 671 C C . ALA A 1 84 ? 1.003 -1.295 -21.583 1.00 72.00 84 ALA A C 1
ATOM 673 O O . ALA A 1 84 ? 1.662 -1.793 -20.668 1.00 72.00 84 ALA A O 1
ATOM 674 N N . GLN A 1 85 ? 0.496 -2.036 -22.574 1.00 71.69 85 GLN A N 1
ATOM 675 C CA . GLN A 1 85 ? 0.680 -3.484 -22.674 1.00 71.69 85 GLN A CA 1
ATOM 676 C C . GLN A 1 85 ? 2.155 -3.846 -22.852 1.00 71.69 85 GLN A C 1
ATOM 678 O O . GLN A 1 85 ? 2.669 -4.697 -22.123 1.00 71.69 85 GLN A O 1
ATOM 683 N N . ARG A 1 86 ? 2.872 -3.155 -23.741 1.00 74.69 86 ARG A N 1
ATOM 684 C CA . ARG A 1 86 ? 4.309 -3.380 -23.955 1.00 74.69 86 ARG A CA 1
ATOM 685 C C . ARG A 1 86 ? 5.135 -3.078 -22.707 1.00 74.69 86 ARG A C 1
ATOM 687 O O . ARG A 1 86 ? 5.996 -3.874 -22.343 1.00 74.69 86 ARG A O 1
ATOM 694 N N . LEU A 1 87 ? 4.857 -1.973 -22.021 1.00 75.62 87 LEU A N 1
ATOM 695 C CA . LEU A 1 87 ? 5.524 -1.612 -20.769 1.00 75.62 87 LEU A CA 1
ATOM 696 C C . LEU A 1 87 ? 5.226 -2.619 -19.653 1.00 75.62 87 LEU A C 1
ATOM 698 O O . LEU A 1 87 ? 6.141 -2.989 -18.918 1.00 75.62 87 LEU A O 1
ATOM 702 N N . SER A 1 88 ? 3.987 -3.115 -19.563 1.00 75.75 88 SER A N 1
ATOM 703 C CA . SER A 1 88 ? 3.632 -4.175 -18.613 1.00 75.75 88 SER A CA 1
ATOM 704 C C . SER A 1 88 ? 4.395 -5.474 -18.900 1.00 75.75 88 SER A C 1
ATOM 706 O O . SER A 1 88 ? 4.974 -6.046 -17.981 1.00 75.75 88 SER A O 1
ATOM 708 N N . ALA A 1 89 ? 4.522 -5.876 -20.170 1.00 74.56 89 ALA A N 1
ATOM 709 C CA . ALA A 1 89 ? 5.282 -7.061 -20.569 1.00 74.56 89 ALA A CA 1
ATOM 710 C C . ALA A 1 89 ? 6.786 -6.917 -20.276 1.00 74.56 89 ALA A C 1
ATOM 712 O O . ALA A 1 89 ? 7.425 -7.856 -19.806 1.00 74.56 89 ALA A O 1
ATOM 713 N N . VAL A 1 90 ? 7.356 -5.727 -20.494 1.00 77.88 90 VAL A N 1
ATOM 714 C CA . VAL A 1 90 ? 8.755 -5.435 -20.139 1.00 77.88 90 VAL A CA 1
ATOM 715 C C . VAL A 1 90 ? 8.956 -5.477 -18.624 1.00 77.88 90 VAL A C 1
ATOM 717 O O . VAL A 1 90 ? 9.961 -6.013 -18.159 1.00 77.88 90 VAL A O 1
ATOM 720 N N . ALA A 1 91 ? 8.020 -4.930 -17.846 1.00 74.81 91 ALA A N 1
ATOM 721 C CA . ALA A 1 91 ? 8.075 -4.980 -16.389 1.00 74.81 91 ALA A CA 1
ATOM 722 C C . ALA A 1 91 ? 7.985 -6.423 -15.874 1.00 74.81 91 ALA A C 1
ATOM 724 O O . ALA A 1 91 ? 8.772 -6.801 -15.009 1.00 74.81 91 ALA A O 1
ATOM 725 N N . GLU A 1 92 ? 7.094 -7.241 -16.440 1.00 75.56 92 GLU A N 1
ATOM 726 C CA . GLU A 1 92 ? 6.986 -8.668 -16.124 1.00 75.56 92 GLU A CA 1
ATOM 727 C C . GLU A 1 92 ? 8.266 -9.432 -16.477 1.00 75.56 92 GLU A C 1
ATOM 729 O O . GLU A 1 92 ? 8.754 -10.188 -15.642 1.00 75.56 92 GLU A O 1
ATOM 734 N N . SER A 1 93 ? 8.849 -9.195 -17.657 1.00 78.62 93 SER A N 1
ATOM 735 C CA . SER A 1 93 ? 10.116 -9.817 -18.069 1.00 78.62 93 SER A CA 1
ATOM 736 C C . SER A 1 93 ? 11.255 -9.446 -17.121 1.00 78.62 93 SER A C 1
ATOM 738 O O . SER A 1 93 ? 11.952 -10.319 -16.617 1.00 78.62 93 SER A O 1
ATOM 740 N N . ARG A 1 94 ? 11.410 -8.155 -16.804 1.00 75.81 94 ARG A N 1
ATOM 741 C CA . ARG A 1 94 ? 12.441 -7.686 -15.865 1.00 75.81 94 ARG A CA 1
ATOM 742 C C . ARG A 1 94 ? 12.247 -8.262 -14.469 1.00 75.81 94 ARG A C 1
ATOM 744 O O . ARG A 1 94 ? 13.221 -8.581 -13.796 1.00 75.81 94 ARG A O 1
ATOM 751 N N . ALA A 1 95 ? 11.000 -8.377 -14.024 1.00 73.44 95 ALA A N 1
ATOM 752 C CA . ALA A 1 95 ? 10.691 -8.962 -12.734 1.00 73.44 95 ALA A CA 1
ATOM 753 C C . ALA A 1 95 ? 11.000 -10.471 -12.740 1.00 73.44 95 ALA A C 1
ATOM 755 O O . ALA A 1 95 ? 11.627 -10.961 -11.806 1.00 73.44 95 ALA A O 1
ATOM 756 N N . ALA A 1 96 ? 10.653 -11.183 -13.816 1.00 74.38 96 ALA A N 1
ATOM 757 C CA . ALA A 1 96 ? 10.970 -12.597 -14.006 1.00 74.38 96 ALA A CA 1
ATOM 758 C C . ALA A 1 96 ? 12.479 -12.880 -14.018 1.00 74.38 96 ALA A C 1
ATOM 760 O O . ALA A 1 96 ? 12.877 -13.926 -13.519 1.00 74.38 96 ALA A O 1
ATOM 761 N N . ASP A 1 97 ? 13.305 -11.950 -14.502 1.00 79.38 97 ASP A N 1
ATOM 762 C CA . ASP A 1 97 ? 14.767 -12.061 -14.435 1.00 79.38 97 ASP A CA 1
ATOM 763 C C . ASP A 1 97 ? 15.306 -11.714 -13.036 1.00 79.38 97 ASP A C 1
ATOM 765 O O . ASP A 1 97 ? 16.226 -12.356 -12.532 1.00 79.38 97 ASP A O 1
ATOM 769 N N . TRP A 1 98 ? 14.709 -10.724 -12.365 1.00 77.06 98 TRP A N 1
ATOM 770 C CA . TRP A 1 98 ? 15.158 -10.258 -11.051 1.00 77.06 98 TRP A CA 1
ATOM 771 C C . TRP A 1 98 ? 14.800 -11.223 -9.908 1.00 77.06 98 TRP A C 1
ATOM 773 O O . TRP A 1 98 ? 15.600 -11.391 -8.986 1.00 77.06 98 TRP A O 1
ATOM 783 N N . PHE A 1 99 ? 13.632 -11.880 -9.930 1.00 72.00 99 PHE A N 1
ATOM 784 C CA . PHE A 1 99 ? 13.216 -12.773 -8.834 1.00 72.00 99 PHE A CA 1
ATOM 785 C C . PHE A 1 99 ? 14.164 -13.964 -8.628 1.00 72.00 99 PHE A C 1
ATOM 787 O O . PHE A 1 99 ? 14.621 -14.138 -7.493 1.00 72.00 99 PHE A O 1
ATOM 794 N N . PRO A 1 100 ? 14.549 -14.730 -9.669 1.00 77.31 100 PRO A N 1
ATOM 795 C CA . PRO A 1 100 ? 15.507 -15.821 -9.533 1.00 77.31 100 PRO A CA 1
ATOM 796 C C . PRO A 1 100 ? 16.867 -15.335 -9.039 1.00 77.31 100 PRO A C 1
ATOM 798 O O . PRO A 1 100 ? 17.460 -15.981 -8.175 1.00 77.31 100 PRO A O 1
ATOM 801 N N . SER A 1 101 ? 17.329 -14.167 -9.506 1.00 75.19 101 SER A N 1
ATOM 802 C CA . SER A 1 101 ? 18.570 -13.561 -9.010 1.00 75.19 101 SER A CA 1
ATOM 803 C C . SER A 1 101 ? 18.519 -13.257 -7.511 1.00 75.19 101 SER A C 1
ATOM 805 O O . SER A 1 101 ? 19.553 -13.277 -6.859 1.00 75.19 101 SER A O 1
ATOM 807 N N . ASN A 1 102 ? 17.337 -13.034 -6.934 1.00 72.12 102 ASN A N 1
ATOM 808 C CA . ASN A 1 102 ? 17.163 -12.774 -5.501 1.00 72.12 102 ASN A CA 1
ATOM 809 C C . ASN A 1 102 ? 16.721 -14.015 -4.703 1.00 72.12 102 ASN A C 1
ATOM 811 O O . ASN A 1 102 ? 16.338 -13.889 -3.541 1.00 72.12 102 ASN A O 1
ATOM 815 N N . GLY A 1 103 ? 16.748 -15.213 -5.303 1.00 68.12 103 GLY A N 1
ATOM 816 C CA . GLY A 1 103 ? 16.277 -16.444 -4.653 1.00 68.12 103 GLY A CA 1
ATOM 817 C C . GLY A 1 103 ? 14.762 -16.473 -4.406 1.00 68.12 103 GLY A C 1
ATOM 818 O O . GLY A 1 103 ? 14.276 -17.254 -3.588 1.00 68.12 103 GLY A O 1
ATOM 819 N N . LEU A 1 104 ? 14.010 -15.616 -5.100 1.00 67.00 104 LEU A N 1
ATOM 820 C CA . LEU A 1 104 ? 12.559 -15.526 -5.021 1.00 67.00 104 LEU A CA 1
ATOM 821 C C . LEU A 1 104 ? 11.937 -16.341 -6.156 1.00 67.00 104 LEU A C 1
ATOM 823 O O . LEU A 1 104 ? 12.331 -16.229 -7.316 1.00 67.00 104 LEU A O 1
ATOM 827 N N . VAL A 1 105 ? 10.929 -17.149 -5.830 1.00 66.62 105 VAL A N 1
ATOM 828 C CA . VAL A 1 105 ? 10.166 -17.899 -6.834 1.00 66.62 105 VAL A CA 1
ATOM 829 C C . VAL A 1 105 ? 8.899 -17.124 -7.160 1.00 66.62 105 VAL A C 1
ATOM 831 O O . VAL A 1 105 ? 8.053 -16.893 -6.291 1.00 66.62 105 VAL A O 1
ATOM 834 N N . ILE A 1 106 ? 8.757 -16.724 -8.424 1.00 65.25 106 ILE A N 1
ATOM 835 C CA . ILE A 1 106 ? 7.530 -16.097 -8.903 1.00 65.25 106 ILE A CA 1
ATOM 836 C C . ILE A 1 106 ? 6.417 -17.144 -8.950 1.00 65.25 106 ILE A C 1
ATOM 838 O O . ILE A 1 106 ? 6.556 -18.213 -9.544 1.00 65.25 106 ILE A O 1
ATOM 842 N N . ASN A 1 107 ? 5.286 -16.847 -8.313 1.00 66.25 107 ASN A N 1
ATOM 843 C CA . ASN A 1 107 ? 4.100 -17.671 -8.483 1.00 66.25 107 ASN A CA 1
ATOM 844 C C . ASN A 1 107 ? 3.409 -17.271 -9.790 1.00 66.25 107 ASN A C 1
ATOM 846 O O . ASN A 1 107 ? 2.586 -16.359 -9.793 1.00 66.25 107 ASN A O 1
ATOM 850 N N . SER A 1 108 ? 3.725 -17.972 -10.875 1.00 65.62 108 SER A N 1
ATOM 851 C CA . SER A 1 108 ? 3.161 -17.745 -12.213 1.00 65.62 108 SER A CA 1
ATOM 852 C C . SER A 1 108 ? 1.642 -17.944 -12.301 1.00 65.62 108 SER A C 1
ATOM 854 O O . SER A 1 108 ? 1.027 -17.466 -13.245 1.00 65.62 108 SER A O 1
ATOM 856 N N . THR A 1 109 ? 1.018 -18.598 -11.315 1.00 63.09 109 THR A N 1
ATOM 857 C CA . THR A 1 109 ? -0.430 -18.882 -11.313 1.00 63.09 109 THR A CA 1
ATOM 858 C C . THR A 1 109 ? -1.279 -17.786 -10.664 1.00 63.09 109 THR A C 1
ATOM 860 O O . THR A 1 109 ? -2.488 -17.739 -10.872 1.00 63.09 109 THR A O 1
ATOM 863 N N . LYS A 1 110 ? -0.674 -16.902 -9.859 1.00 61.31 110 LYS A N 1
ATOM 864 C CA . LYS A 1 110 ? -1.397 -15.861 -9.110 1.00 61.31 110 LYS A CA 1
ATOM 865 C C . LYS A 1 110 ? -1.592 -14.506 -9.804 1.00 61.31 110 LYS A C 1
ATOM 867 O O . LYS A 1 110 ? -2.582 -13.862 -9.446 1.00 61.31 110 LYS A O 1
ATOM 872 N N . PRO A 1 111 ? -0.711 -13.993 -10.687 1.00 62.47 111 PRO A N 1
ATOM 873 C CA . PRO A 1 111 ? -0.910 -12.662 -11.242 1.00 62.47 111 PRO A CA 1
ATOM 874 C C . PRO A 1 111 ? -2.115 -12.678 -12.182 1.00 62.47 111 PRO A C 1
ATOM 876 O O . PRO A 1 111 ? -2.076 -13.249 -13.267 1.00 62.47 111 PRO A O 1
ATOM 879 N N . LYS A 1 112 ? -3.200 -12.035 -11.750 1.00 66.44 112 LYS A N 1
ATOM 880 C CA . LYS A 1 112 ? -4.331 -11.712 -12.615 1.00 66.44 112 LYS A CA 1
ATOM 881 C C . LYS A 1 112 ? -4.055 -10.366 -13.265 1.00 66.44 112 LYS A C 1
ATOM 883 O O . LYS A 1 112 ? -3.894 -9.371 -12.557 1.00 66.44 112 LYS A O 1
ATOM 888 N N . ARG A 1 113 ? -3.981 -10.334 -14.596 1.00 63.44 113 ARG A N 1
ATOM 889 C CA . ARG A 1 113 ? -3.898 -9.076 -15.343 1.00 63.44 113 ARG A CA 1
ATOM 890 C C . ARG A 1 113 ? -5.283 -8.445 -15.377 1.00 63.44 113 ARG A C 1
ATOM 892 O O . ARG A 1 113 ? -6.249 -9.092 -15.771 1.00 63.44 113 ARG A O 1
ATOM 899 N N . PHE A 1 114 ? -5.368 -7.194 -14.953 1.00 67.75 114 PHE A N 1
ATOM 900 C CA . PHE A 1 114 ? -6.588 -6.407 -15.009 1.00 67.75 114 PHE A CA 1
ATOM 901 C C . PHE A 1 114 ? -6.338 -5.196 -15.902 1.00 67.75 114 PHE A C 1
ATOM 903 O O . PHE A 1 114 ? -5.392 -4.442 -15.675 1.00 67.75 114 PHE A O 1
ATOM 910 N N . PHE A 1 115 ? -7.177 -5.028 -16.920 1.00 64.94 115 PHE A N 1
ATOM 911 C CA . PHE A 1 115 ? -7.127 -3.893 -17.830 1.00 64.94 115 PHE A CA 1
ATOM 912 C C . PHE A 1 115 ? -8.365 -3.032 -17.589 1.00 64.94 115 PHE A C 1
ATOM 914 O O . PHE A 1 115 ? -9.486 -3.517 -17.694 1.00 64.94 115 PHE A O 1
ATOM 921 N N . SER A 1 116 ? -8.156 -1.755 -17.276 1.00 58.56 116 SER A N 1
ATOM 922 C CA . SER A 1 116 ? -9.224 -0.758 -17.175 1.00 58.56 116 SER A CA 1
ATOM 923 C C . SER A 1 116 ? -8.923 0.363 -18.154 1.00 58.56 116 SER A C 1
ATOM 925 O O . SER A 1 116 ? -7.833 0.931 -18.136 1.00 58.56 116 SER A O 1
ATOM 927 N N . THR A 1 117 ? -9.880 0.672 -19.026 1.00 62.44 117 THR A N 1
ATOM 928 C CA . THR A 1 117 ? -9.747 1.706 -20.057 1.00 62.44 117 THR A CA 1
ATOM 929 C C . THR A 1 117 ? -10.947 2.645 -19.977 1.00 62.44 117 THR A C 1
ATOM 931 O O . THR A 1 117 ? -12.079 2.191 -19.894 1.00 62.44 117 THR A O 1
ATOM 934 N N . LEU A 1 118 ? -10.718 3.961 -20.037 1.00 60.75 118 LEU A N 1
ATOM 935 C CA . LEU A 1 118 ? -11.797 4.967 -20.042 1.00 60.75 118 LEU A CA 1
ATOM 936 C C . LEU A 1 118 ? -12.565 5.031 -21.378 1.00 60.75 118 LEU A C 1
ATOM 938 O O . LEU A 1 118 ? -13.591 5.696 -21.480 1.00 60.75 118 LEU A O 1
ATOM 942 N N . LYS A 1 119 ? -12.061 4.364 -22.423 1.00 61.25 119 LYS A N 1
ATOM 943 C CA . LYS A 1 119 ? -12.742 4.219 -23.716 1.00 61.25 119 LYS A CA 1
ATOM 944 C C . LYS A 1 119 ? -13.763 3.087 -23.624 1.00 61.25 119 LYS A C 1
ATOM 946 O O . LYS A 1 119 ? -13.398 1.940 -23.390 1.00 61.25 119 LYS A O 1
ATOM 951 N N . THR A 1 120 ? -15.019 3.410 -23.905 1.00 53.88 120 THR A N 1
ATOM 952 C CA . THR A 1 120 ? -16.180 2.506 -23.846 1.00 53.88 120 THR A CA 1
ATOM 953 C C . THR A 1 120 ? -16.184 1.392 -24.902 1.00 53.88 120 THR A C 1
ATOM 955 O O . THR A 1 120 ? -16.973 0.463 -24.790 1.00 53.88 120 THR A O 1
ATOM 958 N N . ASN A 1 121 ? -15.292 1.450 -25.899 1.00 53.12 121 ASN A N 1
ATOM 959 C CA . ASN A 1 121 ? -15.247 0.526 -27.042 1.00 53.12 121 ASN A CA 1
ATOM 960 C C . ASN A 1 121 ? -13.966 -0.329 -27.082 1.00 53.12 121 ASN A C 1
ATOM 962 O O . ASN A 1 121 ? -13.448 -0.624 -28.157 1.00 53.12 121 ASN A O 1
ATOM 966 N N . CYS A 1 122 ? -13.399 -0.689 -25.929 1.00 45.78 122 CYS A N 1
ATOM 967 C CA . CYS A 1 122 ? -12.264 -1.611 -25.880 1.00 45.78 122 CYS A CA 1
ATOM 968 C C . CYS A 1 122 ? -12.762 -3.032 -25.606 1.00 45.78 122 CYS A C 1
ATOM 970 O O . CYS A 1 122 ? -13.054 -3.388 -24.468 1.00 45.78 122 CYS A O 1
ATOM 972 N N . THR A 1 123 ? -12.847 -3.852 -26.655 1.00 47.62 123 THR A N 1
ATOM 973 C CA . THR A 1 123 ? -13.037 -5.305 -26.558 1.00 47.62 123 THR A CA 1
ATOM 974 C C . THR A 1 123 ? -11.737 -5.947 -26.078 1.00 47.62 123 THR A C 1
ATOM 976 O O . THR A 1 123 ? -11.000 -6.550 -26.855 1.00 47.62 123 THR A O 1
ATOM 979 N N . VAL A 1 124 ? -11.399 -5.749 -24.807 1.00 54.91 124 VAL A N 1
ATOM 980 C CA . VAL A 1 124 ? -10.348 -6.527 -24.151 1.00 54.91 124 VAL A CA 1
ATOM 981 C C . VAL A 1 124 ? -11.061 -7.627 -23.385 1.00 54.91 124 VAL A C 1
ATOM 983 O O . VAL A 1 124 ? -11.795 -7.340 -22.441 1.00 54.91 124 VAL A O 1
ATOM 986 N N . GLU A 1 125 ? -10.876 -8.875 -23.817 1.00 52.25 125 GLU A N 1
ATOM 987 C CA . GLU A 1 125 ? -11.303 -10.063 -23.078 1.00 52.25 125 GLU A CA 1
ATOM 988 C C . GLU A 1 125 ? -10.594 -10.069 -21.718 1.00 52.25 125 GLU A C 1
ATOM 990 O O . GLU A 1 125 ? -9.477 -10.556 -21.561 1.00 52.25 125 GLU A O 1
ATOM 995 N N . SER A 1 126 ? -11.210 -9.433 -20.729 1.00 54.94 126 SER A N 1
ATOM 996 C CA . SER A 1 126 ? -10.753 -9.442 -19.348 1.00 54.94 126 SER A CA 1
ATOM 997 C C . SER A 1 126 ? -11.827 -10.115 -18.510 1.00 54.94 126 SER A C 1
ATOM 999 O O . SER A 1 126 ? -13.017 -9.903 -18.736 1.00 54.94 126 SER A O 1
ATOM 1001 N N . GLU A 1 127 ? -11.415 -10.972 -17.572 1.00 54.47 127 GLU A N 1
ATOM 1002 C CA . GLU A 1 127 ? -12.323 -11.561 -16.589 1.00 54.47 127 GLU A CA 1
ATOM 1003 C C . GLU A 1 127 ? -13.167 -10.436 -15.967 1.00 54.47 127 GLU A C 1
ATOM 1005 O O . GLU A 1 127 ? -12.624 -9.541 -15.321 1.00 54.47 127 GLU A O 1
ATOM 1010 N N . ASN A 1 128 ? -14.492 -10.498 -16.160 1.00 55.91 128 ASN A N 1
ATOM 1011 C CA . ASN A 1 128 ? -15.466 -9.439 -15.844 1.00 55.91 128 ASN A CA 1
ATOM 1012 C C . ASN A 1 128 ? -15.436 -8.936 -14.387 1.00 55.91 128 ASN A C 1
ATOM 1014 O O . ASN A 1 128 ? -16.136 -7.994 -14.036 1.00 55.91 128 ASN A O 1
ATOM 1018 N N . SER A 1 129 ? -14.687 -9.580 -13.491 1.00 60.66 129 SER A N 1
ATOM 1019 C CA . SER A 1 129 ? -14.376 -9.001 -12.195 1.00 60.66 129 SER A CA 1
ATOM 1020 C C . SER A 1 129 ? -13.191 -9.701 -11.549 1.00 60.66 129 SER A C 1
ATOM 1022 O O . SER A 1 129 ? -13.168 -10.929 -11.446 1.00 60.66 129 SER A O 1
ATOM 1024 N N . THR A 1 130 ? -12.235 -8.926 -11.043 1.00 68.38 130 THR A N 1
ATOM 1025 C CA . THR A 1 130 ? -11.154 -9.456 -10.208 1.00 68.38 130 THR A CA 1
ATOM 1026 C C . THR A 1 130 ? -11.145 -8.751 -8.862 1.00 68.38 130 THR A C 1
ATOM 1028 O O . THR A 1 130 ? -11.400 -7.552 -8.757 1.00 68.38 130 THR A O 1
ATOM 1031 N N . THR A 1 131 ? -10.885 -9.508 -7.797 1.00 64.56 131 THR A N 1
ATOM 1032 C CA . THR A 1 131 ? -10.700 -8.928 -6.470 1.00 64.56 131 THR A CA 1
ATOM 1033 C C . THR A 1 131 ? -9.255 -8.481 -6.309 1.00 64.56 131 THR A C 1
ATOM 1035 O O . THR A 1 131 ? -8.351 -9.322 -6.306 1.00 64.56 131 THR A O 1
ATOM 1038 N N . PHE A 1 132 ? -9.033 -7.189 -6.106 1.00 68.19 132 PHE A N 1
ATOM 1039 C CA . PHE A 1 132 ? -7.725 -6.633 -5.777 1.00 68.19 132 PHE A CA 1
ATOM 1040 C C . PHE A 1 132 ? -7.791 -5.988 -4.395 1.00 68.19 132 PHE A C 1
ATOM 1042 O O . PHE A 1 132 ? -8.664 -5.170 -4.144 1.00 68.19 132 PHE A O 1
ATOM 1049 N N . LEU A 1 133 ? -6.920 -6.398 -3.464 1.00 70.31 133 LEU A N 1
ATOM 1050 C CA . LEU A 1 133 ? -6.975 -5.950 -2.059 1.00 70.31 133 LEU A CA 1
ATOM 1051 C C . LEU A 1 133 ? -8.386 -6.046 -1.427 1.00 70.31 133 LEU A C 1
ATOM 1053 O O . LEU A 1 133 ? -8.809 -5.174 -0.680 1.00 70.31 133 LEU A O 1
ATOM 1057 N N . ALA A 1 134 ? -9.120 -7.124 -1.722 1.00 66.06 134 ALA A N 1
ATOM 1058 C CA . ALA A 1 134 ? -10.504 -7.329 -1.267 1.00 66.06 134 ALA A CA 1
ATOM 1059 C C . ALA A 1 134 ? -11.535 -6.301 -1.793 1.00 66.06 134 ALA A C 1
ATOM 1061 O O . ALA A 1 134 ? -12.673 -6.270 -1.325 1.00 66.06 134 ALA A O 1
ATOM 1062 N N . ILE A 1 135 ? -11.169 -5.518 -2.808 1.00 75.62 135 ILE A N 1
ATOM 1063 C CA . ILE A 1 135 ? -12.066 -4.662 -3.586 1.00 75.62 135 ILE A CA 1
ATOM 1064 C C . ILE A 1 135 ? -12.431 -5.405 -4.868 1.00 75.62 135 ILE A C 1
ATOM 1066 O O . ILE A 1 135 ? -11.558 -5.971 -5.524 1.00 75.62 135 ILE A O 1
ATOM 1070 N N . TYR A 1 136 ? -13.714 -5.417 -5.227 1.00 76.62 136 TYR A N 1
ATOM 1071 C CA . TYR A 1 136 ? -14.162 -5.969 -6.504 1.00 76.62 136 TYR A CA 1
ATOM 1072 C C . TYR A 1 136 ? -13.963 -4.914 -7.588 1.00 76.62 136 TYR A C 1
ATOM 1074 O O . TYR A 1 136 ? -14.621 -3.877 -7.555 1.00 76.62 136 TYR A O 1
ATOM 1082 N N . LEU A 1 137 ? -13.059 -5.181 -8.526 1.00 72.06 137 LEU A N 1
ATOM 1083 C CA . LEU A 1 137 ? -12.835 -4.348 -9.702 1.00 72.06 137 LEU A CA 1
ATOM 1084 C C . LEU A 1 137 ? -13.511 -5.009 -10.904 1.00 72.06 137 LEU A C 1
ATOM 1086 O O . LEU A 1 137 ? -13.407 -6.223 -11.080 1.00 72.06 137 LEU A O 1
ATOM 1090 N N . ASP A 1 138 ? -14.216 -4.217 -11.703 1.00 70.88 138 ASP A N 1
ATOM 1091 C CA . ASP A 1 138 ? -14.795 -4.597 -12.995 1.00 70.88 138 ASP A CA 1
ATOM 1092 C C . ASP A 1 138 ? -14.079 -3.810 -14.103 1.00 70.88 138 ASP A C 1
ATOM 1094 O O . ASP A 1 138 ? -13.618 -2.696 -13.870 1.00 70.88 138 ASP A O 1
ATOM 1098 N N . SER A 1 139 ? -13.986 -4.392 -15.296 1.00 64.88 139 SER A N 1
ATOM 1099 C CA . SER A 1 139 ? -13.448 -3.814 -16.536 1.00 64.88 139 SER A CA 1
ATOM 1100 C C . SER A 1 139 ? -13.969 -2.404 -16.853 1.00 64.88 139 SER A C 1
ATOM 1102 O O . SER A 1 139 ? -13.230 -1.565 -17.368 1.00 64.88 139 SER A O 1
ATOM 1104 N N . SER A 1 140 ? -15.224 -2.122 -16.492 1.00 64.50 140 SER A N 1
ATOM 1105 C CA . SER A 1 140 ? -15.876 -0.815 -16.644 1.00 64.50 140 SER A CA 1
ATOM 1106 C C . SER A 1 140 ? -15.635 0.144 -15.468 1.00 64.50 140 SER A C 1
ATOM 1108 O O . SER A 1 140 ? -16.197 1.238 -15.428 1.00 64.50 140 SER A O 1
ATOM 1110 N N . LEU A 1 141 ? -14.839 -0.281 -14.480 1.00 66.44 141 LEU A N 1
ATOM 1111 C CA . LEU A 1 141 ? -14.683 0.354 -13.173 1.00 66.44 141 LEU A CA 1
ATOM 1112 C C . LEU A 1 141 ? -16.033 0.627 -12.481 1.00 66.44 141 LEU A C 1
ATOM 1114 O O . LEU A 1 141 ? -16.173 1.585 -11.718 1.00 66.44 141 LEU A O 1
ATOM 1118 N N . SER A 1 142 ? -17.048 -0.201 -12.756 1.00 70.69 142 SER A N 1
ATOM 1119 C CA . SER A 1 142 ? -18.349 -0.072 -12.117 1.00 70.69 142 SER A CA 1
ATOM 1120 C C . SER A 1 142 ? -18.244 -0.487 -10.646 1.00 70.69 142 SER A C 1
ATOM 1122 O O . SER A 1 142 ? -18.045 -1.646 -10.284 1.00 70.69 142 SER A O 1
ATOM 1124 N N . TRP A 1 143 ? -18.378 0.489 -9.750 1.00 74.81 143 TRP A N 1
ATOM 1125 C CA . TRP A 1 143 ? -18.325 0.253 -8.305 1.00 74.81 143 TRP A CA 1
ATOM 1126 C C . TRP A 1 143 ? -19.571 -0.458 -7.771 1.00 74.81 143 TRP A C 1
ATOM 1128 O O . TRP A 1 143 ? -19.601 -0.814 -6.599 1.00 74.81 143 TRP A O 1
ATOM 1138 N N . ASN A 1 144 ? -20.581 -0.697 -8.612 1.00 82.62 144 ASN A N 1
ATOM 1139 C CA . ASN A 1 144 ? -21.877 -1.256 -8.225 1.00 82.62 144 ASN A CA 1
ATOM 1140 C C . ASN A 1 144 ? -21.723 -2.600 -7.507 1.00 82.62 144 ASN A C 1
ATOM 1142 O O . ASN A 1 144 ? -22.174 -2.750 -6.378 1.00 82.62 144 ASN A O 1
ATOM 1146 N N . ARG A 1 145 ? -20.966 -3.540 -8.089 1.00 80.88 145 ARG A N 1
ATOM 1147 C CA . ARG A 1 145 ? -20.752 -4.864 -7.483 1.00 80.88 145 ARG A CA 1
ATOM 1148 C C . ARG A 1 145 ? -20.047 -4.786 -6.129 1.00 80.88 145 ARG A C 1
ATOM 1150 O O . ARG A 1 145 ? -20.376 -5.534 -5.210 1.00 80.88 145 ARG A O 1
ATOM 1157 N N . HIS A 1 146 ? -19.058 -3.901 -6.006 1.00 85.81 146 HIS A N 1
ATOM 1158 C CA . HIS A 1 146 ? -18.369 -3.686 -4.738 1.00 85.81 146 HIS A CA 1
ATOM 1159 C C . HIS A 1 146 ? -19.292 -3.018 -3.712 1.00 85.81 146 HIS A C 1
ATOM 1161 O O . HIS A 1 146 ? -19.322 -3.441 -2.558 1.00 85.81 146 HIS A O 1
ATOM 1167 N N . SER A 1 147 ? -20.070 -2.027 -4.149 1.00 84.69 147 SER A N 1
ATOM 1168 C CA . SER A 1 147 ? -21.058 -1.316 -3.341 1.00 84.69 147 SER A CA 1
ATOM 1169 C C . SER A 1 147 ? -22.091 -2.282 -2.770 1.00 84.69 147 SER A C 1
ATOM 1171 O O . SER A 1 147 ? -22.265 -2.325 -1.557 1.00 84.69 147 SER A O 1
ATOM 1173 N N . ASP A 1 148 ? -22.674 -3.149 -3.601 1.00 87.12 148 ASP A N 1
ATOM 1174 C CA . ASP A 1 148 ? -23.651 -4.155 -3.173 1.00 87.12 148 ASP A CA 1
ATOM 1175 C C . ASP A 1 148 ? -23.044 -5.149 -2.175 1.00 87.12 148 ASP A C 1
ATOM 1177 O O . ASP A 1 148 ? -23.669 -5.520 -1.178 1.00 87.12 148 ASP A O 1
ATOM 1181 N N . TYR A 1 149 ? -21.792 -5.559 -2.403 1.00 87.19 149 TYR A N 1
ATOM 1182 C CA . TYR A 1 149 ? -21.072 -6.453 -1.498 1.00 87.19 149 TYR A CA 1
ATOM 1183 C C . TYR A 1 149 ? -20.833 -5.817 -0.119 1.00 87.19 149 TYR A C 1
ATOM 1185 O O . TYR A 1 149 ? -21.102 -6.446 0.912 1.00 87.19 149 TYR A O 1
ATOM 1193 N N . ILE A 1 150 ? -20.342 -4.574 -0.081 1.00 86.94 150 ILE A N 1
ATOM 1194 C CA . ILE A 1 150 ? -20.100 -3.848 1.171 1.00 86.94 150 ILE A CA 1
ATOM 1195 C C . ILE A 1 150 ? -21.422 -3.510 1.858 1.00 86.94 150 ILE A C 1
ATOM 1197 O O . ILE A 1 150 ? -21.542 -3.746 3.059 1.00 86.94 150 ILE A O 1
ATOM 1201 N N . ALA A 1 151 ? -22.428 -3.051 1.113 1.00 89.88 151 ALA A N 1
ATOM 1202 C CA . ALA A 1 151 ? -23.766 -2.790 1.626 1.00 89.88 151 ALA A CA 1
ATOM 1203 C C . ALA A 1 151 ? -24.355 -4.048 2.271 1.00 89.88 151 ALA A C 1
ATOM 1205 O O . ALA A 1 151 ? -24.762 -4.001 3.426 1.00 89.88 151 ALA A O 1
ATOM 1206 N N . GLY A 1 152 ? -24.296 -5.204 1.605 1.00 92.38 152 GLY A N 1
ATOM 1207 C CA . GLY A 1 152 ? -24.773 -6.466 2.173 1.00 92.38 152 GLY A CA 1
ATOM 1208 C C . GLY A 1 152 ? -24.047 -6.866 3.462 1.00 92.38 152 GLY A C 1
ATOM 1209 O O . GLY A 1 152 ? -24.677 -7.346 4.408 1.00 92.38 152 GLY A O 1
ATOM 1210 N N . LYS A 1 153 ? -22.728 -6.648 3.538 1.00 89.50 153 LYS A N 1
ATOM 1211 C CA . LYS A 1 153 ? -21.938 -6.937 4.745 1.00 89.50 153 LYS A CA 1
ATOM 1212 C C . LYS A 1 153 ? -22.268 -5.972 5.888 1.00 89.50 153 LYS A C 1
ATOM 1214 O O . LYS A 1 153 ? -22.463 -6.413 7.020 1.00 89.50 153 LYS A O 1
ATOM 1219 N N . LEU A 1 154 ? -22.383 -4.681 5.590 1.00 89.12 154 LEU A N 1
ATOM 1220 C CA . LEU A 1 154 ? -22.756 -3.653 6.559 1.00 89.12 154 LEU A CA 1
ATOM 1221 C C . LEU A 1 154 ? -24.184 -3.849 7.055 1.00 89.12 154 LEU A C 1
ATOM 1223 O O . LEU A 1 154 ? -24.399 -3.811 8.258 1.00 89.12 154 LEU A O 1
ATOM 1227 N N . CYS A 1 155 ? -25.144 -4.136 6.176 1.00 91.12 155 CYS A N 1
ATOM 1228 C CA . CYS A 1 155 ? -26.527 -4.400 6.563 1.00 91.12 155 CYS A CA 1
ATOM 1229 C C . CYS A 1 155 ? -26.626 -5.579 7.535 1.00 91.12 155 CYS A C 1
ATOM 1231 O O . CYS A 1 155 ? -27.325 -5.469 8.538 1.00 91.12 155 CYS A O 1
ATOM 1233 N N . LYS A 1 156 ? -25.892 -6.674 7.294 1.00 91.12 156 LYS A N 1
ATOM 1234 C CA . LYS A 1 156 ? -25.837 -7.816 8.223 1.00 91.12 156 LYS A CA 1
ATOM 1235 C C . LYS A 1 156 ? -25.227 -7.429 9.570 1.00 91.12 156 LYS A C 1
ATOM 1237 O O . LYS A 1 156 ? -25.804 -7.749 10.602 1.00 91.12 156 LYS A O 1
ATOM 1242 N N . ASN A 1 157 ? -24.103 -6.713 9.564 1.00 88.25 157 ASN A N 1
ATOM 1243 C CA . ASN A 1 157 ? -23.445 -6.273 10.796 1.00 88.25 157 ASN A CA 1
ATOM 1244 C C . ASN A 1 157 ? -24.319 -5.294 11.588 1.00 88.25 157 ASN A C 1
ATOM 1246 O O . ASN A 1 157 ? -24.486 -5.461 12.787 1.00 88.25 157 ASN A O 1
ATOM 1250 N N . ILE A 1 158 ? -24.932 -4.315 10.924 1.00 88.56 158 ILE A N 1
ATOM 1251 C CA . ILE A 1 158 ? -25.852 -3.353 11.540 1.00 88.56 158 ILE A CA 1
ATOM 1252 C C . ILE A 1 158 ? -27.076 -4.076 12.097 1.00 88.56 158 ILE A C 1
ATOM 1254 O O . ILE A 1 158 ? -27.500 -3.778 13.209 1.00 88.56 158 ILE A O 1
ATOM 1258 N N . PHE A 1 159 ? -27.638 -5.036 11.360 1.00 91.50 159 PHE A N 1
ATOM 1259 C CA . PHE A 1 159 ? -28.753 -5.843 11.847 1.00 91.50 159 PHE A CA 1
ATOM 1260 C C . PHE A 1 159 ? -28.370 -6.631 13.106 1.00 91.50 159 PHE A C 1
ATOM 1262 O O . PHE A 1 159 ? -29.106 -6.590 14.087 1.00 91.50 159 PHE A O 1
ATOM 1269 N N . LEU A 1 160 ? -27.202 -7.281 13.119 1.00 87.06 160 LEU A N 1
ATOM 1270 C CA . LEU A 1 160 ? -26.698 -7.987 14.299 1.00 87.06 160 LEU A CA 1
ATOM 1271 C C . LEU A 1 160 ? -26.456 -7.038 15.475 1.00 87.06 160 LEU A C 1
ATOM 1273 O O . LEU A 1 160 ? -26.878 -7.344 16.582 1.00 87.06 160 LEU A O 1
ATOM 1277 N N . LEU A 1 161 ? -25.842 -5.875 15.246 1.00 86.38 161 LEU A N 1
ATOM 1278 C CA . LEU A 1 161 ? -25.612 -4.878 16.293 1.00 86.38 161 LEU A CA 1
ATOM 1279 C C . LEU A 1 161 ? -26.927 -4.353 16.878 1.00 86.38 161 LEU A C 1
ATOM 1281 O O . LEU A 1 161 ? -27.015 -4.197 18.089 1.00 86.38 161 LEU A O 1
ATOM 1285 N N . ARG A 1 162 ? -27.956 -4.138 16.048 1.00 86.50 162 ARG A N 1
ATOM 1286 C CA . ARG A 1 162 ? -29.303 -3.749 16.505 1.00 86.50 162 ARG A CA 1
ATOM 1287 C C . ARG A 1 162 ? -30.006 -4.880 17.254 1.00 86.50 162 ARG A C 1
ATOM 1289 O O . ARG A 1 162 ? -30.668 -4.634 18.246 1.00 86.50 162 ARG A O 1
ATOM 1296 N N . SER A 1 163 ? -29.842 -6.123 16.809 1.00 84.44 163 SER A N 1
ATOM 1297 C CA . SER A 1 163 ? -30.417 -7.281 17.501 1.00 84.44 163 SER A CA 1
ATOM 1298 C C . SER A 1 163 ? -29.727 -7.566 18.837 1.00 84.44 163 SER A C 1
ATOM 1300 O O . SER A 1 163 ? -30.365 -8.071 19.755 1.00 84.44 163 SER A O 1
ATOM 1302 N N . LEU A 1 164 ? -28.426 -7.288 18.942 1.00 84.25 164 LEU A N 1
ATOM 1303 C CA . LEU A 1 164 ? -27.646 -7.490 20.159 1.00 84.25 164 LEU A CA 1
ATOM 1304 C C . LEU A 1 164 ? -27.741 -6.296 21.108 1.00 84.25 164 LEU A C 1
ATOM 1306 O O . LEU A 1 164 ? -27.632 -6.505 22.310 1.00 84.25 164 LEU A O 1
ATOM 1310 N N . SER A 1 165 ? -27.983 -5.075 20.615 1.00 85.19 165 SER A N 1
ATOM 1311 C CA . SER A 1 165 ? -28.156 -3.895 21.474 1.00 85.19 165 SER A CA 1
ATOM 1312 C C . SER A 1 165 ? -29.338 -4.019 22.430 1.00 85.19 165 SER A C 1
ATOM 1314 O O . SER A 1 165 ? -29.313 -3.421 23.500 1.00 85.19 165 SER A O 1
ATOM 1316 N N . ASP A 1 166 ? -30.344 -4.816 22.069 1.00 83.50 166 ASP A N 1
ATOM 1317 C CA . ASP A 1 166 ? -31.523 -5.049 22.908 1.00 83.50 166 ASP A CA 1
ATOM 1318 C C . ASP A 1 166 ? -31.251 -6.053 24.045 1.00 83.50 166 ASP A C 1
ATOM 1320 O O . ASP A 1 166 ? -32.020 -6.139 25.000 1.00 83.50 166 ASP A O 1
ATOM 1324 N N . ILE A 1 167 ? -30.153 -6.814 23.960 1.00 86.75 167 ILE A N 1
ATOM 1325 C CA . ILE A 1 167 ? -29.818 -7.915 24.881 1.00 86.75 167 ILE A CA 1
ATOM 1326 C C . ILE A 1 167 ? -28.514 -7.631 25.650 1.00 86.75 167 ILE A C 1
ATOM 1328 O O . ILE A 1 167 ? -28.307 -8.147 26.749 1.00 86.75 167 ILE A O 1
ATOM 1332 N N . VAL A 1 168 ? -27.618 -6.814 25.091 1.00 85.62 168 VAL A N 1
ATOM 1333 C CA . VAL A 1 168 ? -26.231 -6.639 25.538 1.00 85.62 168 VAL A CA 1
ATOM 1334 C C . VAL A 1 168 ? -25.933 -5.162 25.820 1.00 85.62 168 VAL A C 1
ATOM 1336 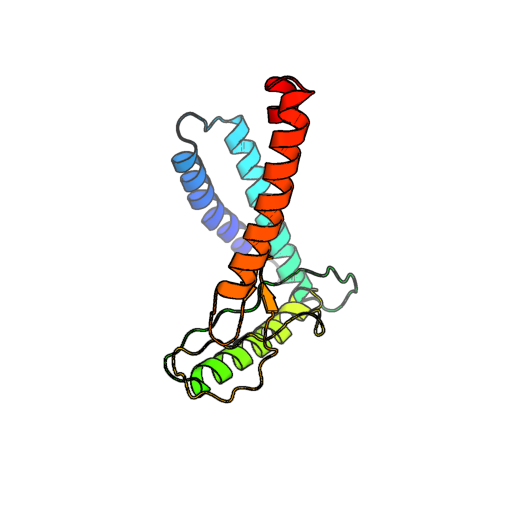O O . VAL A 1 168 ? -26.396 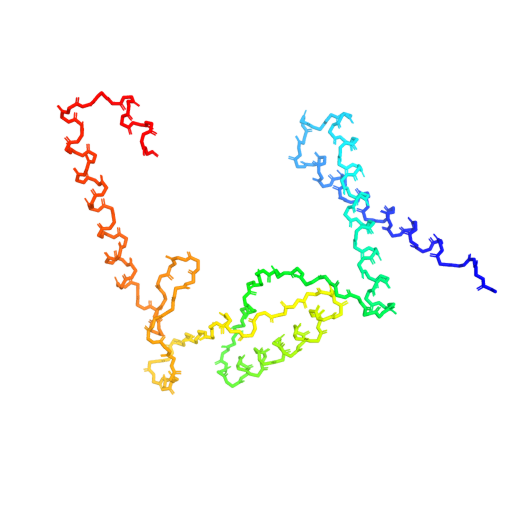-4.270 25.113 1.00 85.62 168 VAL A O 1
ATOM 1339 N N . THR A 1 169 ? -25.124 -4.882 26.848 1.00 85.69 169 THR A N 1
ATOM 1340 C CA . THR A 1 169 ? -24.726 -3.511 27.202 1.00 85.69 169 THR A CA 1
ATOM 1341 C C . THR A 1 169 ? -23.824 -2.876 26.138 1.00 85.69 169 THR A C 1
ATOM 1343 O O . THR A 1 169 ? -23.047 -3.547 25.455 1.00 85.69 169 THR A O 1
ATOM 1346 N N . LEU A 1 170 ? -23.881 -1.543 26.032 1.00 82.75 170 LEU A N 1
ATOM 1347 C CA . LEU A 1 170 ? -23.122 -0.766 25.045 1.00 82.75 170 LEU A CA 1
ATOM 1348 C C . LEU A 1 170 ? -21.604 -1.028 25.094 1.00 82.75 170 LEU A C 1
ATOM 1350 O O . LEU A 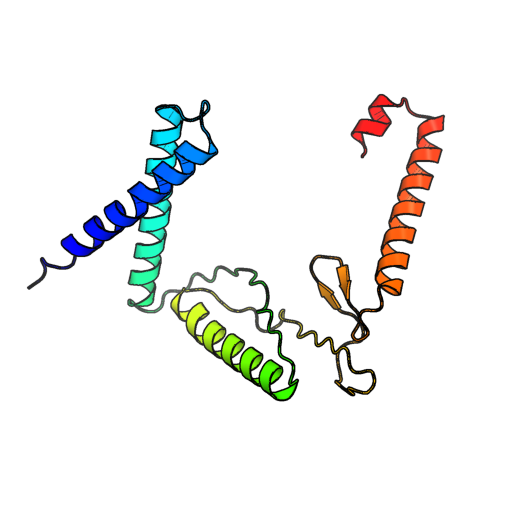1 170 ? -20.936 -0.946 24.068 1.00 82.75 170 LEU A O 1
ATOM 1354 N N . GLU A 1 171 ? -21.051 -1.346 26.266 1.00 84.00 171 GLU A N 1
ATOM 1355 C CA . GLU A 1 171 ? -19.616 -1.616 26.423 1.00 84.00 171 GLU A CA 1
ATOM 1356 C C . GLU A 1 171 ? -19.182 -2.927 25.766 1.00 84.00 171 GLU A C 1
ATOM 1358 O O . GLU A 1 171 ? -18.162 -2.971 25.085 1.00 84.00 171 GLU A O 1
ATOM 1363 N N . VAL A 1 172 ? -19.986 -3.983 25.896 1.00 82.12 172 VAL A N 1
ATOM 1364 C CA . VAL A 1 172 ? -19.706 -5.272 25.252 1.00 82.12 172 VAL A CA 1
ATOM 1365 C C . VAL A 1 172 ? -19.910 -5.165 23.739 1.00 82.12 172 VAL A C 1
ATOM 1367 O O . VAL A 1 172 ? -19.150 -5.750 22.970 1.00 82.12 172 VAL A O 1
ATOM 1370 N N . LEU A 1 173 ? -20.872 -4.348 23.298 1.00 81.62 173 LEU A N 1
ATOM 1371 C CA . LEU A 1 173 ? -21.097 -4.072 21.879 1.00 81.62 173 LEU A CA 1
ATOM 1372 C C . LEU A 1 173 ? -19.893 -3.360 21.228 1.00 81.62 173 LEU A C 1
ATOM 1374 O O . LEU A 1 173 ? -19.513 -3.712 20.116 1.00 81.62 173 LEU A O 1
ATOM 1378 N N . LYS A 1 174 ? -19.254 -2.423 21.946 1.00 81.06 174 LYS A N 1
ATOM 1379 C CA . LYS A 1 174 ? -1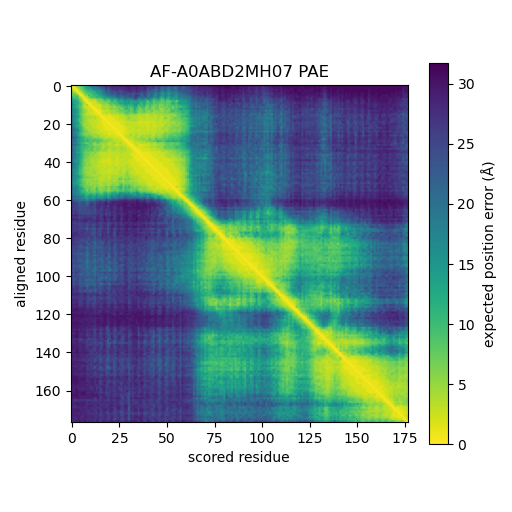8.008 -1.746 21.529 1.00 81.06 174 LYS A CA 1
ATOM 1380 C C . LYS A 1 174 ? -16.770 -2.651 21.545 1.00 81.06 174 LYS A C 1
ATOM 1382 O O . LYS A 1 174 ? -15.767 -2.299 20.946 1.00 81.06 174 LYS A O 1
ATOM 1387 N N . MET A 1 175 ? -16.801 -3.783 22.253 1.00 80.69 175 MET A N 1
ATOM 1388 C CA . MET A 1 175 ? -15.710 -4.767 22.195 1.00 80.69 175 MET A CA 1
ATOM 1389 C C . MET A 1 175 ? -15.825 -5.705 20.988 1.00 80.69 175 MET A C 1
ATOM 1391 O O . MET A 1 175 ? -14.827 -6.290 20.574 1.00 80.69 175 MET A O 1
ATOM 1395 N N . ALA A 1 176 ? -17.026 -5.876 20.430 1.00 71.31 176 ALA A N 1
ATOM 1396 C CA . ALA A 1 176 ? -17.266 -6.767 19.297 1.00 71.31 176 ALA A CA 1
ATOM 1397 C C . ALA A 1 176 ? -16.938 -6.135 17.929 1.00 71.31 176 ALA A C 1
ATOM 1399 O O . ALA A 1 176 ? -16.842 -6.865 16.938 1.00 71.31 176 ALA A O 1
ATOM 1400 N N . TYR A 1 177 ? -16.789 -4.807 17.860 1.00 64.44 177 TYR A N 1
ATOM 1401 C CA . TYR A 1 177 ? -16.543 -4.047 16.632 1.00 64.44 177 TYR A CA 1
ATOM 1402 C C . TYR A 1 177 ? -15.723 -2.789 16.916 1.00 64.44 177 TYR A C 1
ATOM 1404 O O . TYR A 1 177 ? -14.783 -2.520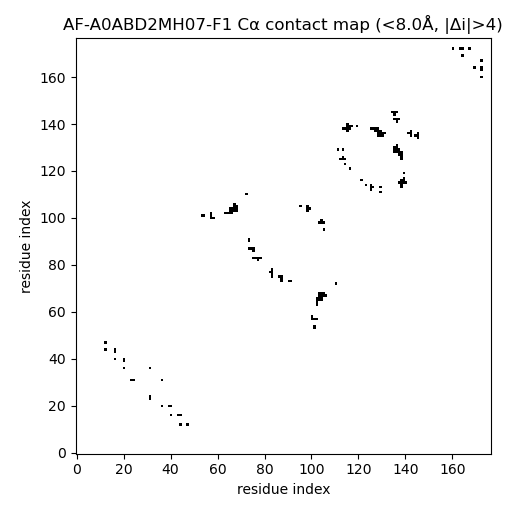 16.137 1.00 64.44 177 TYR A O 1
#

Sequence (177 aa):
MQKQASSSKALWIYKIEKPFLEAVETTLGDRYTENVENIYKITIKFIIETLIKGYNNANATTTSNSFFFRITPPCVADHSLDVAQRLSAVAESRAADWFPSNGLVINSTKPKRFFSTLKTNCTVESENSTTFLAIYLDSSLSWNRHSDYIAGKLCKNIFLLRSLSDIVTLEVLKMAY

Organism: NCBI:txid559131

Solvent-accessible surface area (backbone atoms only — not comparable to full-atom values): 10915 Å² total; per-residue (Å²): 142,90,82,68,73,67,60,58,53,56,50,50,51,58,68,50,49,53,63,49,52,52,51,48,40,68,72,45,47,93,71,57,40,74,68,54,51,53,52,50,54,52,48,54,51,51,53,52,51,50,51,51,51,47,56,52,50,43,75,62,63,91,77,95,66,78,51,74,69,88,74,78,78,85,87,69,86,61,96,44,69,70,58,29,51,53,52,44,52,51,51,51,50,54,46,63,58,48,32,58,47,67,52,29,51,80,65,85,87,68,78,75,86,82,72,74,60,95,59,94,83,67,92,66,98,55,75,74,59,48,72,55,97,87,38,53,43,29,49,81,66,52,55,61,69,33,48,53,52,51,50,55,53,48,52,52,50,52,50,49,52,58,64,40,56,80,78,44,58,72,70,62,57,61,70,76,108

Mean predicted aligned error: 17.97 Å

Foldseek 3Di:
DPDDVVVVLVVVLVVPLVVVLVVVCVVCPVNDDPVNSVVSNVVSVVVSVVVVVQQVVLVVDDDDDEDEDDDDQDDFDDPDPVVSVVVSVVVVVVVVVVQVSRSYDDPPVPDQDADADPDPPDPDPHDQWDQDPNQTAGNPRPSVVRCVVVCVVVVVLVVVLVVCVVPDPPVVSVVVD